Protein AF-A0A8X7SGU2-F1 (afdb_monomer)

Foldseek 3Di:
DDKDKDWPPALVCCVVVCVLLVVPPDDPPPPPQDQDPVRDTPVNVVSVVLRQDFFFDDFGLDDPDDFPPRDDCVLVVNPPDDTDGDPSLLVVLVSCCSRFVWAADPDFDFDDDVWTKGDPGARTAKGWHWDWDDVVRVTDIDIWIWGGKMKIWDAWDKDWDPDDPDPDDDDDTDIDTGRSRRRRIIIMIIIDPPDDDPSVVPD

Solvent-accessible surface area (backbone atoms only — not comparable to full-atom values): 12009 Å² total; per-residue (Å²): 134,65,66,50,78,47,68,53,71,50,60,82,52,44,68,61,51,47,51,58,58,62,69,63,79,80,72,91,67,87,69,70,93,50,66,44,103,81,74,49,45,58,64,62,53,54,51,52,66,58,51,40,47,25,34,37,49,88,42,52,46,61,90,86,65,68,80,60,72,43,65,49,57,55,58,71,65,43,91,91,60,77,73,47,76,37,70,71,60,56,53,51,47,56,53,44,26,73,63,25,63,24,47,66,46,95,61,64,44,78,42,82,68,100,51,52,26,27,75,90,33,32,42,26,36,43,34,40,43,80,44,77,46,54,67,96,75,74,41,56,79,47,74,39,44,28,54,35,32,26,47,33,44,37,67,50,49,79,43,81,47,97,75,73,97,64,86,81,92,72,92,71,78,53,72,47,79,28,45,33,46,23,30,28,61,28,47,37,36,35,33,41,60,65,70,85,50,80,71,68,71,78,114

pLDDT: mean 71.16, std 18.31, range [27.81, 91.81]

Secondary structure (DSSP, 8-state):
----EEEE--GGGHHHHHHHHHHT----------B-TTS-BHHHHHHHHHHT--SSS-----SSSSTTSS--TTTTT-TT------HHHHHHHHHHHHHH-PEEPSS---EESSSEE-SSS-SEE--EEEEEEPGGGT-EEEEEEEEEEEEEEPPPEEEEE-----SSS---PEEEEE-TTTT-EEEEEEE-S---SGGGG--

Radius of gyration: 20.47 Å; Cα contacts (8 Å, |Δi|>4): 341; chains: 1; bounding box: 51×44×65 Å

Sequence (203 aa):
MSTTLFKILQTNQFSHFRATLLRRRRLNFSLKNRTNKNGSNKIDEILRDYEAVIAFCNCPNSYELHPNTSICPVCMGLPGDFPVLNSKVFDFGVILRLAFNCDLSLKSKFDRGYQISQFDVPIASGGYADVDIPLVFGGGHRRFGITRAHMEEDVGKLLHSETLKITHRHMSLLKQVDLDRAGVPLLEIVSEPDLRSGMDRSS

Nearest PDB structures (foldseek):
  3h0m-assembly6_Q  TM=8.588E-01  e=2.134E-12  Aquifex aeolicus
  3ip4-assembly1_B  TM=8.491E-01  e=2.676E-12  Staphylococcus aureus subsp. aureus Mu50
  2df4-assembly1_B  TM=8.250E-01  e=1.939E-11  Staphylococcus aureus
  4wj3-assembly2_H  TM=8.671E-01  e=1.000E-10  Pseudomonas aeruginosa PAO1

Structure (mmCIF, N/CA/C/O backbone):
data_AF-A0A8X7SGU2-F1
#
_entry.id   AF-A0A8X7SGU2-F1
#
loop_
_atom_site.group_PDB
_atom_site.id
_atom_site.type_symbol
_atom_site.label_atom_id
_atom_site.label_alt_id
_atom_site.label_comp_id
_atom_site.label_asym_id
_atom_site.label_entity_id
_atom_site.label_seq_id
_atom_site.pdbx_PDB_ins_code
_atom_site.Cartn_x
_atom_site.Cartn_y
_atom_site.Cartn_z
_atom_site.occupancy
_atom_site.B_iso_or_equiv
_atom_site.auth_seq_id
_atom_site.auth_comp_id
_atom_site.auth_asym_id
_atom_site.auth_atom_id
_atom_site.pdbx_PDB_model_num
ATOM 1 N N . MET A 1 1 ? -24.600 5.010 2.349 1.00 34.03 1 MET A N 1
ATOM 2 C CA . MET A 1 1 ? -23.496 4.309 3.035 1.00 34.03 1 MET A CA 1
ATOM 3 C C . MET A 1 1 ? -22.206 4.764 2.374 1.00 34.03 1 MET A C 1
ATOM 5 O O . MET A 1 1 ? -21.929 4.321 1.273 1.00 34.03 1 MET A O 1
ATOM 9 N N . SER A 1 2 ? -21.517 5.759 2.938 1.00 38.88 2 SER A N 1
ATOM 10 C CA . SER A 1 2 ? -20.306 6.324 2.325 1.00 38.88 2 SER A CA 1
ATOM 11 C C . SER A 1 2 ? -19.092 5.777 3.065 1.00 38.88 2 SER A C 1
ATOM 13 O O . SER A 1 2 ? -18.743 6.287 4.122 1.00 38.88 2 SER A O 1
ATOM 15 N N . THR A 1 3 ? -18.470 4.741 2.517 1.00 44.28 3 THR A N 1
ATOM 16 C CA . THR A 1 3 ? -17.113 4.319 2.880 1.00 44.28 3 THR A CA 1
ATOM 17 C C . THR A 1 3 ? -16.155 5.466 2.540 1.00 44.28 3 THR A C 1
ATOM 19 O O . THR A 1 3 ? -16.286 6.069 1.471 1.00 44.28 3 THR A O 1
ATOM 22 N N . THR A 1 4 ? -15.234 5.833 3.432 1.00 50.19 4 THR A N 1
ATOM 23 C CA . THR A 1 4 ? -14.194 6.828 3.125 1.00 50.19 4 THR A CA 1
AT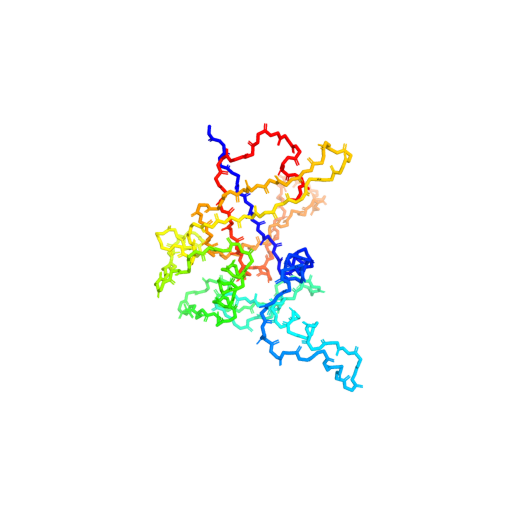OM 24 C C . THR A 1 4 ? -12.863 6.112 2.950 1.00 50.19 4 THR A C 1
ATOM 26 O O . THR A 1 4 ? -12.431 5.346 3.808 1.00 50.19 4 THR A O 1
ATOM 29 N N . LEU A 1 5 ? -12.255 6.333 1.784 1.00 43.03 5 LEU A N 1
ATOM 30 C CA . LEU A 1 5 ? -10.931 5.837 1.436 1.00 43.03 5 LEU A CA 1
ATOM 31 C C . LEU A 1 5 ? -9.918 6.877 1.895 1.00 43.03 5 LEU A C 1
ATOM 33 O O . LEU A 1 5 ? -9.902 7.999 1.386 1.00 43.03 5 LEU A O 1
ATOM 37 N N . PHE A 1 6 ? -9.088 6.505 2.862 1.00 48.28 6 PHE A N 1
ATOM 38 C CA . PHE A 1 6 ? -7.911 7.278 3.222 1.00 48.28 6 PHE A CA 1
ATOM 39 C C . PHE A 1 6 ? -6.708 6.609 2.568 1.00 48.28 6 PHE A C 1
ATOM 41 O O . PHE A 1 6 ? -6.235 5.564 3.017 1.00 48.28 6 PHE A O 1
ATOM 48 N N . LYS A 1 7 ? -6.210 7.212 1.486 1.00 44.47 7 LYS A N 1
ATOM 49 C CA . LYS A 1 7 ? -4.889 6.873 0.957 1.00 44.47 7 LYS A CA 1
ATOM 50 C C . LYS A 1 7 ? -3.864 7.612 1.799 1.00 44.47 7 LYS A C 1
ATOM 52 O O . LYS A 1 7 ? -3.763 8.836 1.703 1.00 44.47 7 LYS A O 1
ATOM 57 N N . ILE A 1 8 ? -3.115 6.889 2.630 1.00 51.62 8 ILE A N 1
ATOM 58 C CA . ILE A 1 8 ? -1.940 7.468 3.280 1.00 51.62 8 ILE A CA 1
ATOM 59 C C . ILE A 1 8 ? -0.856 7.513 2.207 1.00 51.62 8 ILE A C 1
ATOM 61 O O . ILE A 1 8 ? -0.080 6.579 2.009 1.00 51.62 8 ILE A O 1
ATOM 65 N N . LEU A 1 9 ? -0.882 8.605 1.446 1.00 41.03 9 LEU A N 1
ATOM 66 C CA . LEU A 1 9 ? 0.181 8.968 0.534 1.00 41.03 9 LEU A CA 1
ATOM 67 C C . LEU A 1 9 ? 1.386 9.353 1.386 1.00 41.03 9 LEU A C 1
ATOM 69 O O . LEU A 1 9 ? 1.357 10.344 2.113 1.00 41.03 9 LEU A O 1
ATOM 73 N N . GLN A 1 10 ? 2.456 8.592 1.207 1.00 41.16 10 GLN A N 1
ATOM 74 C CA . GLN A 1 10 ? 3.799 8.904 1.667 1.00 41.16 10 GLN A CA 1
ATOM 75 C C . GLN A 1 10 ? 4.071 8.675 3.153 1.00 41.16 10 GLN A C 1
ATOM 77 O O . GLN A 1 10 ? 3.414 9.155 4.075 1.00 41.16 10 GLN A O 1
ATOM 82 N N . THR A 1 11 ? 5.199 8.018 3.353 1.00 39.56 11 THR A N 1
ATOM 83 C CA . THR A 1 11 ? 5.939 7.855 4.600 1.00 39.56 11 THR A CA 1
ATOM 84 C C . THR A 1 11 ? 6.185 9.171 5.351 1.00 39.56 11 THR A C 1
ATOM 86 O O . THR A 1 11 ? 6.274 9.157 6.572 1.00 39.56 11 THR A O 1
ATOM 89 N N . ASN A 1 12 ? 6.164 10.328 4.679 1.00 31.12 12 ASN A N 1
ATOM 90 C CA . ASN A 1 12 ? 6.250 11.647 5.325 1.00 31.12 12 ASN A CA 1
ATOM 91 C C . ASN A 1 12 ? 5.036 12.003 6.216 1.00 31.12 12 ASN A C 1
ATOM 93 O O . ASN A 1 12 ? 5.149 12.863 7.094 1.00 31.12 12 ASN A O 1
ATOM 97 N N . GLN A 1 13 ? 3.888 11.325 6.070 1.00 37.38 13 GLN A N 1
ATOM 98 C CA . GLN A 1 13 ? 2.762 11.453 7.010 1.00 37.38 13 GLN A CA 1
ATOM 99 C C . GLN A 1 13 ? 2.893 10.557 8.256 1.00 37.38 13 GLN A C 1
ATOM 101 O O . GLN A 1 13 ? 2.056 10.629 9.164 1.00 37.38 13 GLN A O 1
ATOM 106 N N . PHE A 1 14 ? 3.981 9.781 8.394 1.00 40.19 14 PHE A N 1
ATOM 107 C CA . PHE A 1 14 ? 4.264 9.057 9.639 1.00 40.19 14 PHE A CA 1
ATOM 108 C C . PHE A 1 14 ? 4.433 9.977 10.845 1.00 40.19 14 PHE A C 1
ATOM 110 O O . PHE A 1 14 ? 4.327 9.502 11.969 1.00 40.19 14 PHE A O 1
ATOM 117 N N . SER A 1 15 ? 4.646 11.281 10.667 1.00 35.56 15 SER A N 1
ATOM 118 C CA . SER A 1 15 ? 4.647 12.246 11.772 1.00 35.56 15 SER A CA 1
ATOM 119 C C . SER A 1 15 ? 3.312 12.272 12.542 1.00 35.56 15 SER A C 1
ATOM 121 O O . SER A 1 15 ? 3.324 12.345 13.774 1.00 35.56 15 SER A O 1
ATOM 123 N N . HIS A 1 16 ? 2.168 12.105 11.865 1.00 36.66 16 HIS A N 1
ATOM 124 C CA . HIS A 1 16 ? 0.861 11.947 12.518 1.00 36.66 16 HIS A CA 1
ATOM 125 C C . HIS A 1 16 ? 0.661 10.541 13.095 1.00 36.66 16 HIS A C 1
ATOM 127 O O . HIS A 1 16 ? 0.194 10.399 14.225 1.00 36.66 16 HIS A O 1
ATOM 133 N N . PHE A 1 17 ? 1.136 9.503 12.405 1.00 42.19 17 PHE A N 1
ATOM 134 C CA . PHE A 1 17 ? 1.131 8.127 12.919 1.00 42.19 17 PHE A CA 1
ATOM 135 C C . PHE A 1 17 ? 1.979 7.967 14.192 1.00 42.19 17 PHE A C 1
ATOM 137 O O . PHE A 1 17 ? 1.616 7.249 15.124 1.00 42.19 17 PHE A O 1
ATOM 144 N N . ARG A 1 18 ? 3.091 8.706 14.269 1.00 38.56 18 ARG A N 1
ATOM 145 C CA . ARG A 1 18 ? 4.006 8.801 15.410 1.00 38.56 18 ARG A CA 1
ATOM 146 C C . ARG A 1 18 ? 3.280 9.339 16.639 1.00 38.56 18 ARG A C 1
ATOM 148 O O . ARG A 1 18 ? 3.526 8.835 17.728 1.00 38.56 18 ARG A O 1
ATOM 155 N N . ALA A 1 19 ? 2.340 10.276 16.494 1.00 39.34 19 ALA A N 1
ATOM 156 C CA . ALA A 1 19 ? 1.528 10.750 17.615 1.00 39.34 19 ALA A CA 1
ATOM 157 C C . ALA A 1 19 ? 0.611 9.644 18.169 1.00 39.34 19 ALA A C 1
ATOM 159 O O . ALA A 1 19 ? 0.545 9.466 19.385 1.00 39.34 19 ALA A O 1
ATOM 160 N N . THR A 1 20 ? -0.026 8.850 17.305 1.00 43.19 20 THR A N 1
ATOM 161 C CA . THR A 1 20 ? -0.896 7.729 17.707 1.00 43.19 20 THR A CA 1
ATOM 162 C C . THR A 1 20 ? -0.102 6.580 18.337 1.00 43.19 20 THR A C 1
ATOM 164 O O . THR A 1 20 ? -0.469 6.081 19.404 1.00 43.19 20 THR A O 1
ATOM 167 N N . LEU A 1 21 ? 1.041 6.215 17.744 1.00 40.53 21 LEU A N 1
ATOM 168 C CA . LEU A 1 21 ? 1.935 5.170 18.254 1.00 40.53 21 LEU A CA 1
ATOM 169 C C . LEU A 1 21 ? 2.580 5.569 19.598 1.00 40.53 21 LEU A C 1
ATOM 171 O O . LEU A 1 21 ? 2.711 4.741 20.497 1.00 40.53 21 LEU A O 1
ATOM 175 N N . LEU A 1 22 ? 2.952 6.848 19.764 1.00 40.72 22 LEU A N 1
ATOM 176 C CA . LEU A 1 22 ? 3.553 7.372 20.998 1.00 40.72 22 LEU A CA 1
ATOM 177 C C . LEU A 1 22 ? 2.528 7.622 22.115 1.00 40.72 22 LEU A C 1
ATOM 179 O O . LEU A 1 22 ? 2.900 7.542 23.288 1.00 40.72 22 LEU A O 1
ATOM 183 N N . ARG A 1 23 ? 1.255 7.905 21.795 1.00 45.84 23 ARG A N 1
ATOM 184 C CA . ARG A 1 23 ? 0.187 8.091 22.798 1.00 45.84 23 ARG A CA 1
ATOM 185 C C . ARG A 1 23 ? -0.198 6.782 23.498 1.00 45.84 23 ARG A C 1
ATOM 187 O O . ARG A 1 23 ? -0.507 6.809 24.686 1.00 45.84 23 ARG A O 1
ATOM 194 N N . ARG A 1 24 ? -0.099 5.624 22.835 1.00 52.97 24 ARG A N 1
ATOM 195 C CA . ARG A 1 24 ? -0.476 4.303 23.392 1.00 52.97 24 ARG A CA 1
ATOM 196 C C . ARG A 1 24 ? 0.641 3.602 24.196 1.00 52.97 24 ARG A C 1
ATOM 198 O O . ARG A 1 24 ? 0.813 2.388 24.113 1.00 52.97 24 ARG A O 1
ATOM 205 N N . ARG A 1 25 ? 1.413 4.346 25.004 1.00 41.62 25 ARG A N 1
ATOM 206 C CA . ARG A 1 25 ? 2.508 3.822 25.860 1.00 41.62 25 ARG A CA 1
ATOM 207 C C . ARG A 1 25 ? 2.096 2.589 26.688 1.00 41.62 25 ARG A C 1
ATOM 209 O O . ARG A 1 25 ? 1.517 2.748 27.757 1.00 41.62 25 ARG A O 1
ATOM 216 N N . ARG A 1 26 ? 2.497 1.389 26.241 1.00 35.62 26 ARG A N 1
ATOM 217 C CA . ARG A 1 26 ? 2.950 0.224 27.046 1.00 35.62 26 ARG A CA 1
ATOM 218 C C . ARG A 1 26 ? 3.291 -0.995 26.169 1.00 35.62 26 ARG A C 1
ATOM 220 O O . ARG A 1 26 ? 2.936 -2.122 26.486 1.00 35.62 26 ARG A O 1
ATOM 227 N N . LEU A 1 27 ? 4.027 -0.804 25.078 1.00 35.78 27 LEU A N 1
ATOM 228 C CA . LEU A 1 27 ? 4.757 -1.920 24.475 1.00 35.78 27 LEU A CA 1
ATOM 229 C C . LEU A 1 27 ? 6.217 -1.797 24.890 1.00 35.78 27 LEU A C 1
ATOM 231 O O . LEU A 1 27 ? 6.887 -0.821 24.559 1.00 35.78 27 LEU A O 1
ATOM 235 N N . ASN A 1 28 ? 6.683 -2.788 25.651 1.00 27.81 28 ASN A N 1
ATOM 236 C CA . ASN A 1 28 ? 8.085 -3.028 25.983 1.00 27.81 28 ASN A CA 1
ATOM 237 C C . ASN A 1 28 ? 8.869 -3.416 24.719 1.00 27.81 28 ASN A C 1
ATOM 239 O O . ASN A 1 28 ? 9.481 -4.477 24.653 1.00 27.81 28 ASN A O 1
ATOM 243 N N . PHE A 1 29 ? 8.871 -2.562 23.699 1.00 37.78 29 PHE A N 1
ATOM 244 C CA . PHE A 1 29 ? 9.944 -2.586 22.728 1.00 37.78 29 PHE A CA 1
ATOM 245 C C . PHE A 1 29 ? 11.084 -1.810 23.382 1.00 37.78 29 PHE A C 1
ATOM 247 O O . PHE A 1 29 ? 11.029 -0.589 23.515 1.00 37.78 29 PHE A O 1
ATOM 254 N N . SER A 1 30 ? 12.079 -2.535 23.897 1.00 32.19 30 SER A N 1
ATOM 255 C CA . SER A 1 30 ? 13.286 -1.985 24.525 1.00 32.19 30 SER A CA 1
ATOM 256 C C . SER A 1 30 ? 14.172 -1.287 23.481 1.00 32.19 30 SER A C 1
ATOM 258 O O . SER A 1 30 ? 15.330 -1.629 23.268 1.00 32.19 30 SER A O 1
ATOM 260 N N . LEU A 1 31 ? 13.634 -0.285 22.794 1.00 40.84 31 LEU A N 1
ATOM 261 C CA . LEU A 1 31 ? 14.403 0.718 22.081 1.00 40.84 31 LEU A CA 1
ATOM 262 C C . LEU A 1 31 ? 14.538 1.889 23.043 1.00 40.84 31 LEU A C 1
ATOM 264 O O . LEU A 1 31 ? 13.816 2.879 22.968 1.00 40.84 31 LEU A O 1
ATOM 268 N N . LYS A 1 32 ? 15.458 1.746 24.006 1.00 37.84 32 LYS A N 1
ATOM 269 C CA . LYS A 1 32 ? 15.955 2.894 24.771 1.00 37.84 32 LYS A CA 1
ATOM 270 C C . LYS A 1 32 ? 16.247 4.017 23.771 1.00 37.84 32 LYS A C 1
ATOM 272 O O . LYS A 1 32 ? 16.957 3.766 22.796 1.00 37.84 32 LYS A O 1
ATOM 277 N N . ASN A 1 33 ? 15.737 5.221 24.044 1.00 41.22 33 ASN A N 1
ATOM 278 C CA . ASN A 1 33 ? 16.182 6.480 23.442 1.00 41.22 33 ASN A CA 1
ATOM 279 C C . ASN A 1 33 ? 17.689 6.632 23.702 1.00 41.22 33 ASN A C 1
ATOM 281 O O . ASN A 1 33 ? 18.114 7.291 24.645 1.00 41.22 33 ASN A O 1
ATOM 285 N N . ARG A 1 34 ? 18.508 5.924 22.929 1.00 40.97 34 ARG A N 1
ATOM 286 C CA . ARG A 1 34 ? 19.951 6.094 22.885 1.00 40.97 34 ARG A CA 1
ATOM 287 C C . ARG A 1 34 ? 20.203 7.018 21.713 1.00 40.97 34 ARG A C 1
ATOM 289 O O . ARG A 1 34 ? 19.999 6.634 20.563 1.00 40.97 34 ARG A O 1
ATOM 296 N N . THR A 1 35 ? 20.576 8.245 22.033 1.00 42.31 35 THR A N 1
ATOM 297 C CA . THR A 1 35 ? 21.184 9.164 21.083 1.00 42.31 35 THR A CA 1
ATOM 298 C C . THR A 1 35 ? 22.461 8.510 20.561 1.00 42.31 35 THR A C 1
ATOM 300 O O . THR A 1 35 ? 23.283 8.017 21.339 1.00 42.31 35 THR A O 1
ATOM 303 N N . ASN A 1 36 ? 22.601 8.425 19.239 1.00 49.41 36 ASN A N 1
ATOM 304 C CA . ASN A 1 36 ? 23.877 8.047 18.642 1.00 49.41 36 ASN A CA 1
ATOM 305 C C . ASN A 1 36 ? 24.834 9.249 18.729 1.00 49.41 36 ASN A C 1
ATOM 307 O O . ASN A 1 36 ? 24.392 10.389 18.893 1.00 49.41 36 ASN A O 1
ATOM 311 N N . LYS A 1 37 ? 26.147 9.011 18.600 1.00 50.59 37 LYS A N 1
ATOM 312 C CA . LYS A 1 37 ? 27.204 10.045 18.708 1.00 50.59 37 LYS A CA 1
ATOM 313 C C . LYS A 1 37 ? 27.022 11.254 17.762 1.00 50.59 37 LYS A C 1
ATOM 315 O O . LYS A 1 37 ? 27.667 12.271 17.974 1.00 50.59 37 LYS A O 1
ATOM 320 N N . ASN A 1 38 ? 26.113 11.159 16.787 1.00 49.03 38 ASN A N 1
ATOM 321 C CA . ASN A 1 38 ? 25.812 12.179 15.779 1.00 49.03 38 ASN A CA 1
ATOM 322 C C . ASN A 1 38 ? 24.537 13.002 16.070 1.00 49.03 38 ASN A C 1
ATOM 324 O O . ASN A 1 38 ? 24.058 13.712 15.192 1.00 49.03 38 ASN A O 1
ATOM 328 N N . GLY A 1 39 ? 23.943 12.899 17.265 1.00 50.62 39 GLY A N 1
ATOM 329 C CA . GLY A 1 39 ? 22.786 13.720 17.657 1.00 50.62 39 GLY A CA 1
ATOM 330 C C . GLY A 1 39 ? 21.447 13.333 17.013 1.00 50.62 39 GLY A C 1
ATOM 331 O O . GLY A 1 39 ? 20.421 13.901 17.375 1.00 50.62 39 GLY A O 1
ATOM 332 N N . SER A 1 40 ? 21.412 12.342 16.117 1.00 53.16 40 SER A N 1
ATOM 333 C CA . SER A 1 40 ? 20.167 11.752 15.620 1.00 53.16 40 SER A CA 1
ATOM 334 C C . SER A 1 40 ? 19.604 10.739 16.622 1.00 53.16 40 SER A C 1
ATOM 336 O O . SER A 1 40 ? 20.321 9.883 17.157 1.00 53.16 40 SER A O 1
ATOM 338 N N . ASN A 1 41 ? 18.297 10.817 16.889 1.00 66.75 41 ASN A N 1
ATOM 339 C CA . ASN A 1 41 ? 17.624 9.775 17.656 1.00 66.75 41 ASN A CA 1
ATOM 340 C C . ASN A 1 41 ? 17.494 8.528 16.781 1.00 66.75 41 ASN A C 1
ATOM 342 O O . ASN A 1 41 ? 17.111 8.622 15.617 1.00 66.75 41 ASN A O 1
ATOM 346 N N . LYS A 1 42 ? 17.721 7.346 17.362 1.00 62.84 42 LYS A N 1
ATOM 347 C CA . LYS A 1 42 ? 17.585 6.050 16.674 1.00 62.84 42 LYS A CA 1
ATOM 348 C C . LYS A 1 42 ? 16.222 5.855 15.984 1.00 62.84 42 LYS A C 1
ATOM 350 O O . LYS A 1 42 ? 16.128 5.154 14.988 1.00 62.84 42 LYS A O 1
ATOM 355 N N . ILE A 1 43 ? 15.169 6.498 16.493 1.00 61.66 43 ILE A N 1
ATOM 356 C CA . ILE A 1 43 ? 13.828 6.503 15.884 1.00 61.66 43 ILE A CA 1
ATOM 357 C C . ILE A 1 43 ? 13.813 7.287 14.566 1.00 61.66 43 ILE A C 1
ATOM 359 O O . ILE A 1 43 ? 13.197 6.840 13.609 1.00 61.66 43 ILE A O 1
ATOM 363 N N . ASP A 1 44 ? 14.495 8.431 14.501 1.00 60.94 44 ASP A N 1
ATOM 364 C CA . ASP A 1 44 ? 14.547 9.263 13.292 1.00 60.94 44 ASP A CA 1
ATOM 365 C C . ASP A 1 44 ? 15.433 8.623 12.209 1.00 60.94 44 ASP A C 1
ATOM 367 O O . ASP A 1 44 ? 15.289 8.913 11.028 1.00 60.94 44 ASP A O 1
ATOM 371 N N . GLU A 1 45 ? 16.374 7.765 12.602 1.00 62.56 45 GLU A N 1
ATOM 372 C CA . GLU A 1 45 ? 17.149 6.919 11.687 1.00 62.56 45 GLU A CA 1
ATOM 373 C C . GLU A 1 45 ? 16.269 5.801 11.105 1.00 62.56 45 GLU A C 1
ATOM 375 O O . GLU A 1 45 ? 16.166 5.679 9.890 1.00 62.56 45 GLU A O 1
ATOM 380 N N . ILE A 1 46 ? 15.517 5.090 11.957 1.00 62.97 46 ILE A N 1
ATOM 381 C CA . ILE A 1 46 ? 14.555 4.066 11.519 1.00 62.97 46 ILE A CA 1
ATOM 382 C C . ILE A 1 46 ? 13.483 4.668 10.600 1.00 62.97 46 ILE A C 1
ATOM 384 O O . ILE A 1 46 ? 13.188 4.095 9.564 1.00 62.97 46 ILE A O 1
ATOM 388 N N . LEU A 1 47 ? 12.894 5.817 10.945 1.00 63.25 47 LEU A N 1
ATOM 389 C CA . LEU A 1 47 ? 11.857 6.443 10.115 1.00 63.25 47 LEU A CA 1
ATOM 390 C C . LEU A 1 47 ? 12.391 6.858 8.737 1.00 63.25 47 LEU A C 1
ATOM 392 O O . LEU A 1 47 ? 11.717 6.617 7.738 1.00 63.25 47 LEU A O 1
ATOM 396 N N . ARG A 1 48 ? 13.626 7.372 8.666 1.00 64.62 48 ARG A N 1
ATOM 397 C CA . ARG A 1 48 ? 14.296 7.666 7.390 1.00 64.62 48 ARG A CA 1
ATOM 398 C C . ARG A 1 48 ? 14.516 6.418 6.541 1.00 64.62 48 ARG A C 1
ATOM 400 O O . ARG A 1 48 ? 14.343 6.472 5.326 1.00 64.62 48 ARG A O 1
ATOM 407 N N . ASP A 1 49 ? 14.809 5.279 7.165 1.00 64.25 49 ASP A N 1
ATOM 408 C CA . ASP A 1 49 ? 14.928 4.006 6.448 1.00 64.25 49 ASP A CA 1
ATOM 409 C C . ASP A 1 49 ? 13.608 3.558 5.801 1.00 64.25 49 ASP A C 1
ATOM 411 O O . ASP A 1 49 ? 13.648 2.813 4.817 1.00 64.25 49 ASP A O 1
ATOM 415 N N . TYR A 1 50 ? 12.458 3.987 6.332 1.00 64.88 50 TYR A N 1
ATOM 416 C CA . TYR A 1 50 ? 11.141 3.736 5.740 1.00 64.88 50 TYR A CA 1
ATOM 417 C C . TYR A 1 50 ? 10.733 4.796 4.716 1.00 64.88 50 TYR A C 1
ATOM 419 O O . TYR A 1 50 ? 9.923 4.492 3.849 1.00 64.88 50 TYR A O 1
ATOM 427 N N . GLU A 1 51 ? 11.301 6.004 4.760 1.00 62.38 51 GLU A N 1
ATOM 428 C CA . GLU A 1 51 ? 10.994 7.074 3.802 1.00 62.38 51 GLU A CA 1
ATOM 429 C C . GLU A 1 51 ? 11.530 6.812 2.386 1.00 62.38 51 GLU A C 1
ATOM 431 O O . GLU A 1 51 ? 10.951 7.284 1.408 1.00 62.38 51 GLU A O 1
ATOM 436 N N . ALA A 1 52 ? 12.581 6.002 2.262 1.00 64.81 52 ALA A N 1
ATOM 437 C CA . ALA A 1 52 ? 13.332 5.813 1.024 1.00 64.81 52 ALA A CA 1
ATOM 438 C C . ALA A 1 52 ? 13.048 4.476 0.295 1.00 64.81 52 ALA A C 1
ATOM 440 O O . ALA A 1 52 ? 13.974 3.880 -0.254 1.00 64.81 52 ALA A O 1
ATOM 441 N N . VAL A 1 53 ? 11.813 3.954 0.317 1.00 74.31 53 VAL A N 1
ATOM 442 C CA . VAL A 1 53 ? 11.511 2.595 -0.187 1.00 74.31 53 VAL A CA 1
ATOM 443 C C . VAL A 1 53 ? 10.641 2.605 -1.443 1.00 74.31 53 VAL A C 1
ATOM 445 O O . VAL A 1 53 ? 9.599 3.252 -1.475 1.00 74.31 53 VAL A O 1
ATOM 448 N N . ILE A 1 54 ? 11.035 1.806 -2.437 1.00 85.06 54 ILE A N 1
ATOM 449 C CA . ILE A 1 54 ? 10.205 1.377 -3.567 1.00 85.06 54 ILE A CA 1
ATOM 450 C C . ILE A 1 54 ? 9.775 -0.081 -3.338 1.00 85.06 54 ILE A C 1
ATOM 452 O O . ILE A 1 54 ? 10.547 -0.901 -2.839 1.00 85.06 54 ILE A O 1
ATOM 456 N N . ALA A 1 55 ? 8.520 -0.407 -3.647 1.00 86.56 55 ALA A N 1
ATOM 457 C CA . ALA A 1 55 ? 7.873 -1.639 -3.209 1.00 86.56 55 ALA A CA 1
ATOM 458 C C . ALA A 1 55 ? 8.452 -2.904 -3.850 1.00 86.56 55 ALA A C 1
ATOM 460 O O . ALA A 1 55 ? 8.500 -3.946 -3.198 1.00 86.56 55 ALA A O 1
ATOM 461 N N . PHE A 1 56 ? 8.889 -2.810 -5.108 1.00 89.12 56 PHE A N 1
ATOM 462 C CA . PHE A 1 56 ? 9.217 -3.973 -5.939 1.00 89.12 56 PHE A CA 1
ATOM 463 C C . PHE A 1 56 ? 10.635 -3.976 -6.522 1.00 89.12 56 PHE A C 1
ATOM 465 O O . PHE A 1 56 ? 11.003 -4.897 -7.255 1.00 89.12 56 PHE A O 1
ATOM 472 N N . CYS A 1 57 ? 11.431 -2.955 -6.212 1.00 86.94 57 CYS A N 1
ATOM 473 C CA . CYS A 1 57 ? 12.824 -2.846 -6.625 1.00 86.94 57 CYS A CA 1
ATOM 474 C C . CYS A 1 57 ? 13.644 -2.115 -5.553 1.00 86.94 57 CYS A C 1
ATOM 476 O O . CYS A 1 57 ? 13.118 -1.704 -4.521 1.00 86.94 57 CYS A O 1
ATOM 478 N N . ASN A 1 58 ? 14.948 -1.965 -5.789 1.00 86.94 58 ASN A N 1
ATOM 479 C CA . ASN A 1 58 ? 15.869 -1.337 -4.838 1.00 86.94 58 ASN A CA 1
ATOM 480 C C . ASN A 1 58 ? 16.220 0.116 -5.204 1.00 86.94 58 ASN A C 1
ATO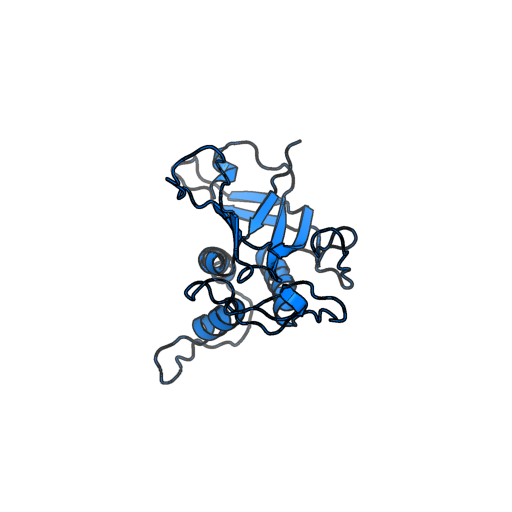M 482 O O . ASN A 1 58 ? 17.259 0.624 -4.782 1.00 86.94 58 ASN A O 1
ATOM 486 N N . CYS A 1 59 ? 15.399 0.767 -6.033 1.00 86.19 59 CYS A N 1
ATOM 487 C CA . CYS A 1 59 ? 15.575 2.180 -6.343 1.00 86.19 59 CYS A CA 1
ATOM 488 C C . CYS A 1 59 ? 15.379 3.039 -5.087 1.00 86.19 59 CYS A C 1
ATOM 490 O O . CYS A 1 59 ? 14.496 2.741 -4.276 1.00 86.19 59 CYS A O 1
ATOM 492 N N . PRO A 1 60 ? 16.166 4.113 -4.921 1.00 80.00 60 PRO A N 1
ATOM 493 C CA . PRO A 1 60 ? 15.913 5.077 -3.867 1.00 80.00 60 PRO A CA 1
ATOM 494 C C . PRO A 1 60 ? 14.639 5.863 -4.190 1.00 80.00 60 PRO A C 1
ATOM 496 O O . PRO A 1 60 ? 14.470 6.348 -5.305 1.00 80.00 60 PRO A O 1
ATOM 499 N N . ASN A 1 61 ? 13.765 6.046 -3.204 1.00 75.12 61 ASN A N 1
ATOM 500 C CA . ASN A 1 61 ? 12.687 7.028 -3.314 1.00 75.12 61 ASN A CA 1
ATOM 501 C C . ASN A 1 61 ? 13.283 8.423 -3.065 1.00 75.12 61 ASN A C 1
ATOM 503 O O . ASN A 1 61 ? 13.371 8.867 -1.919 1.00 75.12 61 ASN A O 1
ATOM 507 N N . SER A 1 62 ? 13.776 9.073 -4.122 1.00 68.38 62 SER A N 1
ATOM 508 C CA . SER A 1 62 ? 14.343 10.420 -4.043 1.00 68.38 62 SER A CA 1
ATOM 509 C C . SER A 1 62 ? 13.434 11.420 -4.755 1.00 68.38 62 SER A C 1
ATOM 511 O O . SER A 1 62 ? 13.078 11.265 -5.917 1.00 68.38 62 SER A O 1
ATOM 513 N N . TYR A 1 63 ? 13.009 12.435 -4.009 1.00 61.22 63 TYR A N 1
ATOM 514 C CA . TYR A 1 63 ? 11.997 13.396 -4.452 1.00 61.22 63 TYR A CA 1
ATOM 515 C C . TYR A 1 63 ? 12.599 14.699 -5.000 1.00 61.22 63 TYR A C 1
ATOM 517 O O . TYR A 1 63 ? 11.882 15.549 -5.524 1.00 61.22 63 TYR A O 1
ATOM 525 N N . GLU A 1 64 ? 13.909 14.876 -4.823 1.00 59.31 64 GLU A N 1
ATOM 526 C CA . GLU A 1 64 ? 14.615 16.153 -4.995 1.00 59.31 64 GLU A CA 1
ATOM 527 C C . GLU A 1 64 ? 15.610 16.147 -6.166 1.00 59.31 64 GLU A C 1
ATOM 529 O O . GLU A 1 64 ? 16.382 17.091 -6.331 1.00 59.31 64 GLU A O 1
ATOM 534 N N . LEU A 1 65 ? 15.618 15.091 -6.981 1.00 61.31 65 LEU A N 1
ATOM 535 C CA . LEU A 1 65 ? 16.508 14.988 -8.134 1.00 61.31 65 LEU A CA 1
ATOM 536 C C . LEU A 1 65 ? 15.826 15.436 -9.434 1.00 61.31 65 LEU A C 1
ATOM 538 O O . LEU A 1 65 ? 14.636 15.747 -9.483 1.00 61.31 65 LEU A O 1
ATOM 542 N N . HIS A 1 66 ? 16.617 15.498 -10.509 1.00 74.38 66 HIS A N 1
ATOM 543 C CA . HIS A 1 66 ? 16.077 15.659 -11.855 1.00 74.38 66 HIS A CA 1
ATOM 544 C C . HIS A 1 66 ? 15.122 14.498 -12.192 1.00 74.38 66 HIS A C 1
ATOM 546 O O . HIS A 1 66 ? 15.370 13.382 -11.733 1.00 74.38 66 HIS A O 1
ATOM 552 N N . PRO A 1 67 ? 14.081 14.732 -13.016 1.00 79.62 67 PRO A N 1
ATOM 553 C CA . PRO A 1 67 ? 13.114 13.694 -13.358 1.00 79.62 67 PRO A CA 1
ATOM 554 C C . PRO A 1 67 ? 13.790 12.456 -13.943 1.00 79.62 67 PRO A C 1
ATOM 556 O O . PRO A 1 67 ? 14.690 12.590 -14.779 1.00 79.62 67 PRO A O 1
ATOM 559 N N . ASN A 1 68 ? 13.284 11.277 -13.586 1.00 83.25 68 ASN A N 1
ATOM 560 C CA . ASN A 1 68 ? 13.730 9.981 -14.099 1.00 83.25 68 ASN A CA 1
ATOM 561 C C . ASN A 1 68 ? 15.202 9.658 -13.771 1.00 83.25 68 ASN A C 1
ATOM 563 O O . ASN A 1 68 ? 15.911 9.071 -14.592 1.00 83.25 68 ASN A O 1
ATOM 567 N N . THR A 1 69 ? 15.680 10.041 -12.585 1.00 83.56 69 THR A N 1
ATOM 568 C CA . THR A 1 69 ? 17.056 9.747 -12.131 1.00 83.56 69 THR A CA 1
ATOM 569 C C . THR A 1 69 ? 17.150 8.540 -11.207 1.00 83.56 69 THR A C 1
ATOM 571 O O . THR A 1 69 ? 18.211 7.922 -11.119 1.00 83.56 69 THR A O 1
ATOM 574 N N . SER A 1 70 ? 16.059 8.176 -10.536 1.00 83.69 70 SER A N 1
ATOM 575 C CA . SER A 1 70 ? 16.008 7.106 -9.535 1.00 83.69 70 SER A CA 1
ATOM 576 C C . SER A 1 70 ? 15.172 5.924 -10.011 1.00 83.69 70 SER A C 1
ATOM 578 O O . SER A 1 70 ? 14.363 5.366 -9.275 1.00 83.69 70 SER A O 1
ATOM 580 N N . ILE A 1 71 ? 15.386 5.510 -11.257 1.00 87.75 71 ILE A N 1
ATOM 581 C CA . ILE A 1 71 ? 14.568 4.501 -11.932 1.00 87.75 71 ILE A CA 1
ATOM 582 C C . ILE A 1 71 ? 15.391 3.298 -12.392 1.00 87.75 71 ILE A C 1
ATOM 584 O O . ILE A 1 71 ? 16.597 3.376 -12.612 1.00 87.75 71 ILE A O 1
ATOM 588 N N . CYS A 1 72 ? 14.722 2.158 -12.534 1.00 88.56 72 CYS A N 1
ATOM 589 C CA . CYS A 1 72 ? 15.295 0.907 -13.010 1.00 88.56 72 CYS A CA 1
ATOM 590 C C . CYS A 1 72 ? 14.295 0.180 -13.922 1.00 88.56 72 CYS A C 1
ATOM 592 O O . CYS A 1 72 ? 13.111 0.526 -13.931 1.00 88.56 72 CYS A O 1
ATOM 594 N N . PRO A 1 73 ? 14.735 -0.862 -14.644 1.00 89.81 73 PRO A N 1
ATOM 595 C CA . PRO A 1 73 ? 13.867 -1.621 -15.540 1.00 89.81 73 PRO A CA 1
ATOM 596 C C . PRO A 1 73 ? 12.574 -2.153 -14.893 1.00 89.81 73 PRO A C 1
ATOM 598 O O . PRO A 1 73 ? 11.524 -2.133 -15.529 1.00 89.81 73 PRO A O 1
ATOM 601 N N . VAL A 1 74 ? 12.606 -2.514 -13.602 1.00 88.12 74 VAL A N 1
ATOM 602 C CA . VAL A 1 74 ? 11.422 -2.984 -12.856 1.00 88.12 74 VAL A CA 1
ATOM 603 C C . VAL A 1 74 ? 10.373 -1.881 -12.681 1.00 88.12 74 VAL A C 1
ATOM 605 O O . VAL A 1 74 ? 9.228 -2.081 -13.073 1.00 88.12 74 VAL A O 1
ATOM 608 N N . CYS A 1 75 ? 10.732 -0.721 -12.113 1.00 86.25 75 CYS A N 1
ATOM 609 C CA . CYS A 1 75 ? 9.761 0.361 -11.871 1.00 86.25 75 CYS A CA 1
ATOM 610 C C . CYS A 1 75 ? 9.366 1.109 -13.154 1.00 86.25 75 CYS A C 1
ATOM 612 O O . CYS A 1 75 ? 8.315 1.740 -13.204 1.00 86.25 75 CYS A O 1
ATOM 614 N N . MET A 1 76 ? 10.166 0.991 -14.219 1.00 86.25 76 MET A N 1
ATOM 615 C CA . MET A 1 76 ? 9.766 1.406 -15.566 1.00 86.25 76 MET A CA 1
ATOM 616 C C . MET A 1 76 ? 8.801 0.418 -16.243 1.00 86.25 76 MET A C 1
ATOM 618 O O . MET A 1 76 ? 8.203 0.764 -17.260 1.00 86.25 76 MET A O 1
ATOM 622 N N . GLY A 1 77 ? 8.674 -0.810 -15.732 1.00 85.31 77 GLY A N 1
ATOM 623 C CA . GLY A 1 77 ? 7.873 -1.862 -16.356 1.00 85.31 77 GLY A CA 1
ATOM 624 C C . GLY A 1 77 ? 8.462 -2.389 -17.669 1.00 85.31 77 GLY A C 1
ATOM 625 O O . GLY A 1 77 ? 7.708 -2.724 -18.585 1.00 85.31 77 GLY A O 1
ATOM 626 N N . LEU A 1 78 ? 9.793 -2.443 -17.794 1.00 86.44 78 LEU A N 1
ATOM 627 C CA . LEU A 1 78 ? 10.450 -3.005 -18.974 1.00 86.44 78 LEU A CA 1
ATOM 628 C C . LEU A 1 78 ? 10.212 -4.526 -19.078 1.00 86.44 78 LEU A C 1
ATOM 630 O O . LEU A 1 78 ? 10.093 -5.225 -18.067 1.00 86.44 78 LEU A O 1
ATOM 634 N N . PRO A 1 79 ? 10.111 -5.067 -20.306 1.00 85.00 79 PRO A N 1
ATOM 635 C CA . PRO A 1 79 ? 9.859 -6.487 -20.507 1.00 85.00 79 PRO A CA 1
ATOM 636 C C . PRO A 1 79 ? 11.066 -7.333 -20.084 1.00 85.00 79 PRO A C 1
ATOM 638 O O . PRO A 1 79 ? 12.189 -7.078 -20.509 1.00 85.00 79 PRO A O 1
ATOM 641 N N . GLY A 1 80 ? 10.807 -8.401 -19.325 1.00 83.62 80 GLY A N 1
ATOM 642 C CA . GLY A 1 80 ? 11.822 -9.377 -18.907 1.00 83.62 80 GLY A CA 1
ATOM 643 C C . GLY A 1 80 ? 12.266 -9.258 -17.448 1.00 83.62 80 GLY A C 1
ATOM 644 O O . GLY A 1 80 ? 12.930 -10.169 -16.956 1.00 83.62 80 GLY A O 1
ATOM 645 N N . ASP A 1 81 ? 11.852 -8.206 -16.742 1.00 83.62 81 ASP A N 1
ATOM 646 C CA . ASP A 1 81 ? 12.177 -8.007 -15.331 1.00 83.62 81 ASP A CA 1
ATOM 647 C C . ASP A 1 81 ? 11.111 -8.566 -14.379 1.00 83.62 81 ASP A C 1
ATOM 649 O O . ASP A 1 81 ? 9.905 -8.551 -14.649 1.00 83.62 81 ASP A O 1
ATOM 653 N N . PHE A 1 82 ? 11.564 -9.049 -13.220 1.00 83.94 82 PHE A N 1
ATOM 654 C CA . PHE A 1 82 ? 10.706 -9.637 -12.193 1.00 83.94 82 PHE A CA 1
ATOM 655 C C . PHE A 1 82 ? 10.689 -8.755 -10.936 1.00 83.94 82 PHE A C 1
ATOM 657 O O . PHE A 1 82 ? 11.745 -8.529 -10.345 1.00 83.94 82 PHE A O 1
ATOM 664 N N . PRO A 1 83 ? 9.514 -8.273 -10.488 1.00 85.44 83 PRO A N 1
ATOM 665 C CA . PRO A 1 83 ? 9.409 -7.490 -9.264 1.00 85.44 83 PRO A CA 1
ATOM 666 C C . PRO A 1 83 ? 9.651 -8.368 -8.036 1.00 85.44 83 PRO A C 1
ATOM 668 O O . PRO A 1 83 ? 9.109 -9.472 -7.929 1.00 85.44 83 PRO A O 1
ATOM 671 N N . VAL A 1 84 ? 10.422 -7.844 -7.086 1.00 87.75 84 VAL A N 1
ATOM 672 C CA . VAL A 1 84 ? 10.715 -8.499 -5.808 1.00 87.75 84 VAL A CA 1
ATOM 673 C C . VAL A 1 84 ? 10.225 -7.599 -4.689 1.00 87.75 84 VAL A C 1
ATOM 675 O O . VAL A 1 84 ? 10.686 -6.470 -4.555 1.00 87.75 84 VAL A O 1
ATOM 678 N N . LEU A 1 85 ? 9.285 -8.100 -3.886 1.00 87.62 85 LEU A N 1
ATOM 679 C CA . LEU A 1 85 ? 8.704 -7.331 -2.792 1.00 87.62 85 LEU A CA 1
ATOM 680 C C . LEU A 1 85 ? 9.776 -6.965 -1.757 1.00 87.62 85 LEU A C 1
ATOM 682 O O . LEU A 1 85 ? 10.468 -7.833 -1.223 1.00 87.62 85 LEU A O 1
ATOM 686 N N . ASN A 1 86 ? 9.869 -5.680 -1.440 1.00 87.00 86 ASN A N 1
ATOM 687 C CA . ASN A 1 86 ? 10.748 -5.174 -0.402 1.00 87.00 86 ASN A CA 1
ATOM 688 C C . ASN A 1 86 ? 10.222 -5.578 0.986 1.00 87.00 86 ASN A C 1
ATOM 690 O O . ASN A 1 86 ? 9.055 -5.353 1.309 1.00 87.00 86 ASN A O 1
ATOM 694 N N . SER A 1 87 ? 11.080 -6.141 1.840 1.00 83.88 87 SER A N 1
ATOM 695 C CA . SER A 1 87 ? 10.683 -6.605 3.176 1.00 83.88 87 SER A CA 1
ATOM 696 C C . SER A 1 87 ? 10.133 -5.486 4.061 1.00 83.88 87 SER A C 1
ATOM 698 O O . SER A 1 87 ? 9.221 -5.729 4.845 1.00 83.88 87 SER A O 1
ATOM 700 N N . LYS A 1 88 ? 10.618 -4.248 3.893 1.00 82.44 88 LYS A N 1
ATOM 701 C CA . LYS A 1 88 ? 10.136 -3.082 4.652 1.00 82.44 88 LYS A CA 1
ATOM 702 C C . LYS A 1 88 ? 8.666 -2.777 4.373 1.00 82.44 88 LYS A C 1
ATOM 704 O O . LYS A 1 88 ? 7.976 -2.235 5.230 1.00 82.44 88 LYS A O 1
ATOM 709 N N . VAL A 1 89 ? 8.164 -3.149 3.193 1.00 82.56 89 VAL A N 1
ATOM 710 C CA . VAL A 1 89 ? 6.742 -2.998 2.872 1.00 82.56 89 VAL A CA 1
ATOM 711 C C . VAL A 1 89 ? 5.904 -3.853 3.818 1.00 82.56 89 VAL A C 1
ATOM 713 O O . VAL A 1 89 ? 4.901 -3.377 4.332 1.00 82.56 89 VAL A O 1
ATOM 716 N N . PHE A 1 90 ? 6.342 -5.073 4.136 1.00 82.62 90 PHE A N 1
ATOM 717 C CA . PHE A 1 90 ? 5.637 -5.949 5.072 1.00 82.62 90 PHE A CA 1
ATOM 718 C C . PHE A 1 90 ? 5.572 -5.374 6.495 1.00 82.62 90 PHE A C 1
ATOM 720 O O . PHE A 1 90 ? 4.534 -5.475 7.155 1.00 82.62 90 PHE A O 1
ATOM 727 N N . ASP A 1 91 ? 6.640 -4.717 6.949 1.00 83.31 91 ASP A N 1
ATOM 728 C CA . ASP A 1 91 ? 6.698 -4.109 8.282 1.00 83.31 91 ASP A CA 1
ATOM 729 C C . ASP A 1 91 ? 5.604 -3.043 8.485 1.00 83.31 91 ASP A C 1
ATOM 731 O O . ASP A 1 91 ? 5.086 -2.889 9.597 1.00 83.31 91 ASP A O 1
ATOM 735 N N . PHE A 1 92 ? 5.148 -2.375 7.415 1.00 78.69 92 PHE A N 1
ATOM 736 C CA . PHE A 1 92 ? 3.997 -1.468 7.489 1.00 78.69 92 PHE A CA 1
ATOM 737 C C . PHE A 1 92 ? 2.704 -2.168 7.915 1.00 78.69 92 PHE A C 1
ATOM 739 O O . PHE A 1 92 ? 1.906 -1.571 8.635 1.00 78.69 92 PHE A O 1
ATOM 746 N N . GLY A 1 93 ? 2.507 -3.439 7.553 1.00 83.06 93 GLY A N 1
ATOM 747 C CA . GLY A 1 93 ? 1.367 -4.225 8.030 1.00 83.06 93 GLY A CA 1
ATOM 748 C C . GLY A 1 93 ? 1.398 -4.427 9.544 1.00 83.06 93 GLY A C 1
ATOM 749 O O . GLY A 1 93 ? 0.381 -4.278 10.224 1.00 83.06 93 GLY A O 1
ATOM 750 N N . VAL A 1 94 ? 2.583 -4.701 10.095 1.00 84.12 94 VAL A N 1
ATOM 751 C CA . VAL A 1 94 ? 2.776 -4.840 11.546 1.00 84.12 94 VAL A CA 1
ATOM 752 C C . VAL A 1 94 ? 2.502 -3.513 12.249 1.00 84.12 94 VAL A C 1
ATOM 754 O O . VAL A 1 94 ? 1.780 -3.480 13.247 1.00 84.12 94 VAL A O 1
ATOM 757 N N . ILE A 1 95 ? 3.023 -2.410 11.706 1.00 83.44 95 ILE A N 1
ATOM 758 C CA . ILE A 1 95 ? 2.779 -1.066 12.239 1.00 83.44 95 ILE A CA 1
ATOM 759 C C . ILE A 1 95 ? 1.281 -0.730 12.209 1.00 83.44 95 ILE A C 1
ATOM 761 O O . ILE A 1 95 ? 0.749 -0.221 13.198 1.00 83.44 95 ILE A O 1
ATOM 765 N N . LEU A 1 96 ? 0.584 -1.074 11.124 1.00 83.75 96 LEU A N 1
ATOM 766 C CA . LEU A 1 96 ? -0.856 -0.877 10.995 1.00 83.75 96 LEU A CA 1
ATOM 767 C C . LEU A 1 96 ? -1.631 -1.662 12.063 1.00 83.75 96 LEU A C 1
ATOM 769 O O . LEU A 1 96 ? -2.473 -1.080 12.747 1.00 83.75 96 LEU A O 1
ATOM 773 N N . ARG A 1 97 ? -1.313 -2.945 12.285 1.00 85.06 97 ARG A N 1
ATOM 774 C CA . ARG A 1 97 ? -1.939 -3.735 13.361 1.00 85.06 97 ARG A CA 1
ATOM 775 C C . ARG A 1 97 ? -1.740 -3.092 14.732 1.00 85.06 97 ARG A C 1
ATOM 777 O O . ARG A 1 97 ? -2.679 -3.042 15.524 1.00 85.06 97 ARG A O 1
ATOM 784 N N . LEU A 1 98 ? -0.540 -2.592 15.020 1.00 85.00 98 LEU A N 1
ATOM 785 C CA . LEU A 1 98 ? -0.245 -1.942 16.299 1.00 85.00 98 LEU A CA 1
ATOM 786 C C . LEU A 1 98 ? -1.006 -0.622 16.479 1.00 85.00 98 LEU A C 1
ATOM 788 O O . LEU A 1 98 ? -1.463 -0.322 17.583 1.00 85.00 98 LEU A O 1
ATOM 792 N N . ALA A 1 99 ? -1.152 0.161 15.412 1.00 84.19 99 ALA A N 1
ATOM 793 C CA . ALA A 1 99 ? -1.825 1.452 15.473 1.00 84.19 99 ALA A CA 1
ATOM 794 C C . ALA A 1 99 ? -3.353 1.332 15.512 1.00 84.19 99 ALA A C 1
ATOM 796 O O . ALA A 1 99 ? -3.993 2.023 16.302 1.00 84.19 99 ALA A O 1
ATOM 797 N N . PHE A 1 100 ? -3.919 0.436 14.706 1.00 87.62 100 PHE A N 1
ATOM 798 C CA . PHE A 1 100 ? -5.355 0.370 14.431 1.00 87.62 100 PHE A CA 1
ATOM 799 C C . PHE A 1 100 ? -6.037 -0.909 14.921 1.00 87.62 100 PHE A C 1
ATOM 801 O O . PHE A 1 100 ? -7.197 -1.157 14.603 1.00 87.62 100 PHE A O 1
ATOM 808 N N . ASN A 1 101 ? -5.330 -1.750 15.680 1.00 88.56 101 ASN A N 1
ATOM 809 C CA . ASN A 1 101 ? -5.863 -3.020 16.181 1.00 88.56 101 ASN A CA 1
ATOM 810 C C . ASN A 1 101 ? -6.406 -3.939 15.069 1.00 88.56 101 ASN A C 1
ATOM 812 O O . ASN A 1 101 ? -7.275 -4.765 15.333 1.00 88.56 101 ASN A O 1
ATOM 816 N N . CYS A 1 102 ? -5.905 -3.802 13.839 1.00 89.50 102 CYS A N 1
ATOM 817 C CA . CYS A 1 102 ? -6.355 -4.608 12.710 1.00 89.50 102 CYS A CA 1
ATOM 818 C C . CYS A 1 102 ? -5.847 -6.040 12.791 1.00 89.50 102 CYS A C 1
ATOM 820 O O . CYS A 1 102 ? -4.718 -6.266 13.236 1.00 89.50 102 CYS A O 1
ATOM 822 N N . ASP A 1 103 ? -6.612 -7.003 12.286 1.00 90.31 103 ASP A N 1
ATOM 823 C CA . ASP A 1 103 ? -6.146 -8.377 12.134 1.00 90.31 103 ASP A CA 1
ATOM 824 C C . ASP A 1 103 ? -5.268 -8.508 10.895 1.00 90.31 103 ASP A C 1
ATOM 826 O O . ASP A 1 103 ? -5.692 -8.249 9.771 1.00 90.31 103 ASP A O 1
ATOM 830 N N . LEU A 1 104 ? -4.001 -8.863 11.128 1.00 91.25 104 LEU A N 1
ATOM 831 C CA . LEU A 1 104 ? -3.017 -9.053 10.071 1.00 91.25 104 LEU A CA 1
ATOM 832 C C . LEU A 1 104 ? -3.285 -10.388 9.381 1.00 91.25 104 LEU A C 1
ATOM 834 O O . LEU A 1 104 ? -3.385 -11.426 10.040 1.00 91.25 104 LEU A O 1
ATOM 838 N N . SER A 1 105 ? -3.349 -10.373 8.057 1.00 88.62 105 SER A N 1
ATOM 839 C CA . SER A 1 105 ? -3.518 -11.595 7.291 1.00 88.62 105 SER A CA 1
ATOM 840 C C . SER A 1 105 ? -2.210 -12.389 7.241 1.00 88.62 105 SER A C 1
ATOM 842 O O . SER A 1 105 ? -1.153 -11.858 6.904 1.00 88.62 105 SER A O 1
ATOM 844 N N . LEU A 1 106 ? -2.275 -13.692 7.534 1.00 86.50 106 LEU A N 1
ATOM 845 C CA . LEU A 1 106 ? -1.121 -14.603 7.426 1.00 86.50 106 LEU A CA 1
ATOM 846 C C . LEU A 1 106 ? -0.706 -14.867 5.974 1.00 86.50 106 LEU A C 1
ATOM 848 O O . LEU A 1 106 ? 0.402 -15.326 5.708 1.00 86.50 106 LEU A O 1
ATOM 852 N N . LYS A 1 107 ? -1.616 -14.614 5.034 1.00 86.94 107 LYS A N 1
ATOM 853 C CA . LYS A 1 107 ? -1.373 -14.683 3.596 1.00 86.94 107 LYS A CA 1
ATOM 854 C C . LYS A 1 107 ? -1.869 -13.387 2.986 1.00 86.94 107 LYS A C 1
ATOM 856 O O . LYS A 1 107 ? -2.987 -12.981 3.265 1.00 86.94 107 LYS A O 1
ATOM 861 N N . SER A 1 108 ? -1.077 -12.765 2.131 1.00 85.94 108 SER A N 1
ATOM 862 C CA . SER A 1 108 ? -1.531 -11.647 1.312 1.00 85.94 108 SER A CA 1
ATOM 863 C C . SER A 1 108 ? -1.137 -11.907 -0.134 1.00 85.94 108 SER A C 1
ATOM 865 O O . SER A 1 108 ? -0.148 -12.595 -0.401 1.00 85.94 108 SER A O 1
ATOM 867 N N . LYS A 1 109 ? -1.956 -11.417 -1.060 1.00 87.75 109 LYS A N 1
ATOM 868 C CA . LYS A 1 109 ? -1.804 -11.634 -2.495 1.00 87.75 109 LYS A CA 1
ATOM 869 C C . LYS A 1 109 ? -1.764 -10.276 -3.173 1.00 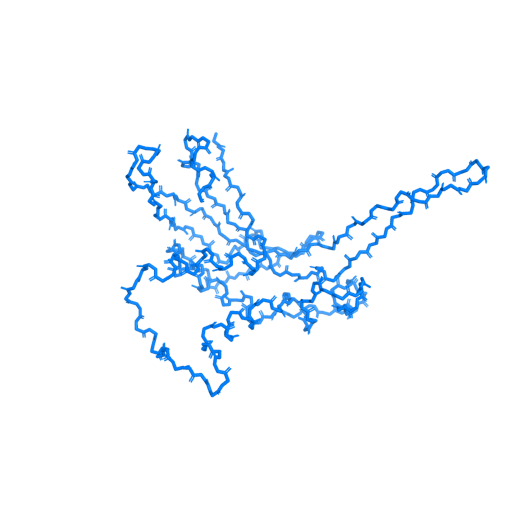87.75 109 LYS A C 1
ATOM 871 O O . LYS A 1 109 ? -2.673 -9.474 -2.986 1.00 87.75 109 LYS A O 1
ATOM 876 N N . PHE A 1 110 ? -0.713 -10.048 -3.951 1.00 86.62 110 PHE A N 1
ATOM 877 C CA . PHE A 1 110 ? -0.646 -8.925 -4.873 1.00 86.62 110 PHE A CA 1
ATOM 878 C C . PHE A 1 110 ? -1.177 -9.366 -6.235 1.00 86.62 110 PHE A C 1
ATOM 880 O O . PHE A 1 110 ? -0.686 -10.330 -6.826 1.00 86.62 110 PHE A O 1
ATOM 887 N N . ASP A 1 111 ? -2.174 -8.643 -6.714 1.00 85.75 111 ASP A N 1
ATOM 888 C CA . ASP A 1 111 ? -2.795 -8.799 -8.014 1.00 85.75 111 ASP A CA 1
ATOM 889 C C . ASP A 1 111 ? -2.183 -7.803 -9.000 1.00 85.75 111 ASP A C 1
ATOM 891 O O . ASP A 1 111 ? -1.892 -6.651 -8.665 1.00 85.75 111 ASP A O 1
ATOM 895 N N . ARG A 1 112 ? -1.969 -8.261 -10.235 1.00 76.88 112 ARG A N 1
ATOM 896 C CA . ARG A 1 112 ? -1.446 -7.428 -11.319 1.00 76.88 112 ARG A CA 1
ATOM 897 C C . ARG A 1 112 ? -2.593 -6.985 -12.213 1.00 76.88 112 ARG A C 1
ATOM 899 O O . ARG A 1 112 ? -3.083 -7.769 -13.022 1.00 76.88 112 ARG A O 1
ATOM 906 N N . GLY A 1 113 ? -3.008 -5.736 -12.046 1.00 71.31 113 GLY A N 1
ATOM 907 C CA . GLY A 1 113 ? -3.822 -5.016 -13.022 1.00 71.31 113 GLY A CA 1
ATOM 908 C C . GLY A 1 113 ? -2.961 -4.024 -13.802 1.00 71.31 113 GLY A C 1
ATOM 909 O O . GLY A 1 113 ? -1.815 -4.312 -14.136 1.00 71.31 113 GLY A O 1
ATOM 910 N N . TYR A 1 114 ? -3.496 -2.822 -14.027 1.00 72.38 114 TYR A N 1
ATOM 911 C CA . TYR A 1 114 ? -2.706 -1.671 -14.492 1.00 72.38 114 TYR A CA 1
ATOM 912 C C . TYR A 1 114 ? -1.706 -1.174 -13.422 1.00 72.38 114 TYR A C 1
ATOM 914 O O . TYR A 1 114 ? -0.730 -0.507 -13.739 1.00 72.38 114 TYR A O 1
ATOM 922 N N . GLN A 1 115 ? -1.955 -1.524 -12.158 1.00 80.62 115 GLN A N 1
ATOM 923 C CA . GLN A 1 115 ? -1.172 -1.198 -10.966 1.00 80.62 115 GLN A CA 1
ATOM 924 C C . GLN A 1 115 ? -1.107 -2.460 -10.093 1.00 80.62 115 GLN A C 1
ATOM 926 O O . GLN A 1 115 ? -2.085 -3.219 -10.033 1.00 80.62 115 GLN A O 1
ATOM 931 N N . ILE A 1 116 ? 0.024 -2.705 -9.429 1.00 82.94 116 ILE A N 1
ATOM 932 C CA . ILE A 1 116 ? 0.145 -3.818 -8.484 1.00 82.94 116 ILE A CA 1
ATOM 933 C C . ILE A 1 116 ? -0.540 -3.418 -7.170 1.00 82.94 116 ILE A C 1
ATOM 935 O O . ILE A 1 116 ? -0.189 -2.412 -6.556 1.00 82.94 116 ILE A O 1
ATOM 939 N N . SER A 1 117 ? -1.537 -4.192 -6.738 1.00 87.19 117 SER A N 1
ATOM 940 C CA . SER A 1 117 ? -2.324 -3.908 -5.526 1.00 87.19 117 SER A CA 1
ATOM 941 C C . SER A 1 117 ? -2.848 -5.190 -4.877 1.00 87.19 117 SER A C 1
ATOM 943 O O . SER A 1 117 ? -2.823 -6.250 -5.493 1.00 87.19 117 SER A O 1
ATOM 945 N N . GLN A 1 118 ? -3.307 -5.129 -3.626 1.00 86.88 118 GLN A N 1
ATOM 946 C CA . GLN A 1 118 ? -3.914 -6.280 -2.940 1.00 86.88 118 GLN A CA 1
ATOM 947 C C . GLN A 1 118 ? -5.445 -6.178 -2.962 1.00 86.88 118 GLN A C 1
ATOM 949 O O . GLN A 1 118 ? -6.058 -5.630 -2.039 1.00 86.88 118 GLN A O 1
ATOM 954 N N . PHE A 1 119 ? -6.075 -6.715 -4.009 1.00 83.31 119 PHE A N 1
ATOM 955 C CA . PHE A 1 119 ? -7.531 -6.671 -4.143 1.00 83.31 119 PHE A CA 1
ATOM 956 C C . PHE A 1 119 ? -8.200 -7.826 -3.390 1.00 83.31 119 PHE A C 1
ATOM 958 O O . PHE A 1 119 ? -9.002 -7.587 -2.480 1.00 83.31 119 PHE A O 1
ATOM 965 N N . ASP A 1 120 ? -7.815 -9.066 -3.704 1.00 83.25 120 ASP A N 1
ATOM 966 C CA . ASP A 1 120 ? -8.459 -10.259 -3.143 1.00 83.25 120 ASP A CA 1
ATOM 967 C C . ASP A 1 120 ? -8.148 -10.433 -1.652 1.00 83.25 120 ASP A C 1
ATOM 969 O O . ASP A 1 120 ? -9.048 -10.628 -0.833 1.00 83.25 120 ASP A O 1
ATOM 973 N N . VAL A 1 121 ? -6.859 -10.372 -1.295 1.00 88.88 121 VAL A N 1
ATOM 974 C CA . VAL A 1 121 ? -6.375 -10.709 0.051 1.00 88.88 121 VAL A CA 1
ATOM 975 C C . VAL A 1 121 ? -5.560 -9.545 0.633 1.00 88.88 121 VAL A C 1
ATOM 977 O O . VAL A 1 121 ? -4.341 -9.487 0.413 1.00 88.88 121 VAL A O 1
ATOM 980 N N . PRO A 1 122 ? -6.210 -8.614 1.366 1.00 90.19 122 PRO A N 1
ATOM 981 C CA . PRO A 1 122 ? -5.545 -7.448 1.945 1.00 90.19 122 PRO A CA 1
ATOM 982 C C . PRO A 1 122 ? -4.512 -7.855 2.998 1.00 90.19 122 PRO A C 1
ATOM 984 O O . PRO A 1 122 ? -4.589 -8.941 3.578 1.00 90.19 122 PRO A O 1
ATOM 987 N N . ILE A 1 123 ? -3.559 -6.968 3.285 1.00 90.56 123 ILE A N 1
ATOM 988 C CA . ILE A 1 123 ? -2.592 -7.212 4.357 1.00 90.56 123 ILE A CA 1
ATOM 989 C C . ILE A 1 123 ? -3.245 -7.209 5.741 1.00 90.56 123 ILE A C 1
ATOM 991 O O . ILE A 1 123 ? -2.815 -7.961 6.615 1.00 90.56 123 ILE A O 1
ATOM 995 N N . ALA A 1 124 ? -4.292 -6.408 5.948 1.00 90.81 124 ALA A N 1
ATOM 996 C CA . ALA A 1 124 ? -5.020 -6.387 7.206 1.00 90.81 124 ALA A CA 1
ATOM 997 C C . ALA A 1 124 ? -6.517 -6.127 7.015 1.00 90.81 124 ALA A C 1
ATOM 999 O O . ALA A 1 124 ? -6.943 -5.448 6.078 1.00 90.81 124 ALA A O 1
ATOM 1000 N N . SER A 1 125 ? -7.318 -6.650 7.936 1.00 91.81 125 SER A N 1
ATOM 1001 C CA . SER A 1 125 ? -8.777 -6.528 7.934 1.00 91.81 125 SER A CA 1
ATOM 1002 C C . SER A 1 125 ? -9.322 -6.357 9.341 1.00 91.81 125 SER A C 1
ATOM 1004 O O . SER A 1 125 ? -8.733 -6.864 10.296 1.00 91.81 125 SER A O 1
ATOM 1006 N N . GLY A 1 126 ? -10.459 -5.674 9.461 1.00 90.50 126 GLY A N 1
ATOM 1007 C CA . GLY A 1 126 ? -11.019 -5.311 10.757 1.00 90.50 126 GLY A CA 1
ATOM 1008 C C . GLY A 1 126 ? -10.109 -4.347 11.519 1.00 90.50 126 GLY A C 1
ATOM 1009 O O . GLY A 1 126 ? -8.967 -4.110 11.136 1.00 90.50 126 GLY A O 1
ATOM 1010 N N . GLY A 1 127 ? -10.608 -3.776 12.608 1.00 91.12 127 GLY A N 1
ATOM 1011 C CA . GLY A 1 127 ? -9.856 -2.851 13.452 1.00 91.12 127 GLY A CA 1
ATOM 1012 C C . GLY A 1 127 ? -10.626 -1.570 13.717 1.00 91.12 127 GLY A C 1
ATOM 1013 O O . GLY A 1 127 ? -11.791 -1.426 13.342 1.00 91.12 127 GLY A O 1
ATOM 1014 N N . TYR A 1 128 ? -9.976 -0.645 14.409 1.00 89.31 128 TYR A N 1
ATOM 1015 C CA . TYR A 1 128 ? -10.560 0.638 14.751 1.00 89.31 128 TYR A CA 1
ATOM 1016 C C . TYR A 1 128 ? -9.500 1.679 15.119 1.00 89.31 128 TYR A C 1
ATOM 1018 O O . TYR A 1 128 ? -8.434 1.371 15.656 1.00 89.31 128 TYR A O 1
ATOM 1026 N N . ALA A 1 129 ? -9.843 2.942 14.896 1.00 86.38 129 ALA A N 1
ATOM 1027 C CA . ALA A 1 129 ? -9.122 4.095 15.407 1.00 86.38 129 ALA A CA 1
ATOM 1028 C C . ALA A 1 129 ? -9.969 4.785 16.483 1.00 86.38 129 ALA A C 1
ATOM 1030 O O . ALA A 1 129 ? -11.130 5.114 16.244 1.00 86.38 129 ALA A O 1
ATOM 1031 N N . ASP A 1 130 ? -9.392 5.009 17.664 1.00 85.19 130 ASP A N 1
ATOM 1032 C CA . ASP A 1 130 ? -9.988 5.893 18.667 1.00 85.19 130 ASP A CA 1
ATOM 1033 C C . ASP A 1 130 ? -9.439 7.308 18.440 1.00 85.19 130 ASP A C 1
ATOM 1035 O O . ASP A 1 130 ? -8.222 7.500 18.397 1.00 85.19 130 ASP A O 1
ATOM 1039 N N . VAL A 1 131 ? -10.329 8.286 18.283 1.00 82.88 131 VAL A N 1
ATOM 1040 C CA . VAL A 1 131 ? -9.998 9.684 17.993 1.00 82.88 131 VAL A CA 1
ATOM 1041 C C . VAL A 1 131 ? -10.619 10.584 19.054 1.00 82.88 131 VAL A C 1
ATOM 1043 O O . VAL A 1 131 ? -11.808 10.484 19.376 1.00 82.88 131 VAL A O 1
ATOM 1046 N N . ASP A 1 132 ? -9.796 11.489 19.574 1.00 81.94 132 ASP A N 1
ATOM 1047 C CA . ASP A 1 132 ? -10.218 12.530 20.504 1.00 81.94 132 ASP A CA 1
ATOM 1048 C C . ASP A 1 132 ? -10.737 13.726 19.708 1.00 81.94 132 ASP A C 1
ATOM 1050 O O . ASP A 1 132 ? -10.004 14.328 18.922 1.00 81.94 132 ASP A O 1
ATOM 1054 N N . ILE A 1 133 ? -11.996 14.091 19.924 1.00 80.56 133 ILE A N 1
ATOM 1055 C CA . ILE A 1 133 ? -12.602 15.264 19.302 1.00 80.56 133 ILE A CA 1
ATOM 1056 C C . ILE A 1 133 ? -12.185 16.497 20.108 1.00 80.56 133 ILE A C 1
ATOM 1058 O O . ILE A 1 133 ? -12.436 16.550 21.317 1.00 80.56 133 ILE A O 1
ATOM 1062 N N . PRO A 1 134 ? -11.571 17.512 19.474 1.00 77.44 134 PRO A N 1
ATOM 1063 C CA . PRO A 1 134 ? -11.231 18.758 20.147 1.00 77.44 134 PRO A CA 1
ATOM 1064 C C . PRO A 1 134 ? -12.450 19.426 20.799 1.00 77.44 13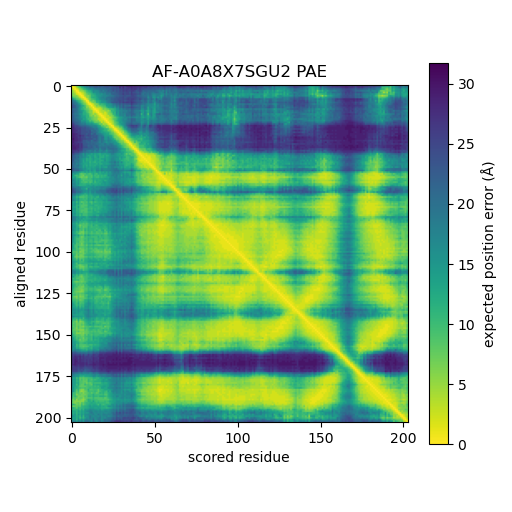4 PRO A C 1
ATOM 1066 O O . PRO A 1 134 ? -13.553 19.412 20.253 1.00 77.44 134 PRO A O 1
ATOM 1069 N N . LEU A 1 135 ? -12.250 20.085 21.947 1.00 78.56 135 LEU A N 1
ATOM 1070 C CA . LEU A 1 135 ? -13.326 20.782 22.676 1.00 78.56 135 LEU A CA 1
ATOM 1071 C C . LEU A 1 135 ? -14.039 21.847 21.831 1.00 78.56 135 LEU A C 1
ATOM 1073 O O . LEU A 1 135 ? -15.249 22.010 21.959 1.00 78.56 135 LEU A O 1
ATOM 1077 N N . VAL A 1 136 ? -13.316 2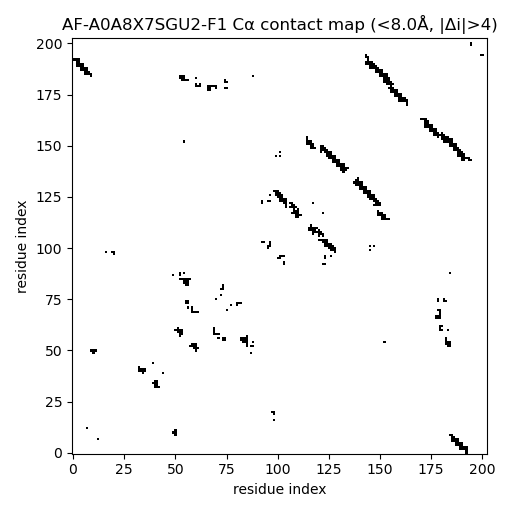2.514 20.923 1.00 77.94 136 VAL A N 1
ATOM 1078 C CA . VAL A 1 136 ? -13.882 23.481 19.958 1.00 77.94 136 VAL A CA 1
ATOM 1079 C C . VAL A 1 136 ? -14.970 22.875 19.062 1.00 77.94 136 VAL A C 1
ATOM 1081 O O . VAL A 1 136 ? -15.763 23.602 18.474 1.00 77.94 136 VAL A O 1
ATOM 1084 N N . PHE A 1 137 ? -15.034 21.546 18.994 1.00 68.88 137 PHE A N 1
ATOM 1085 C CA . PHE A 1 137 ? -15.960 20.768 18.181 1.00 68.88 137 PHE A CA 1
ATOM 1086 C C . PHE A 1 137 ? -16.927 19.919 19.020 1.00 68.88 137 PHE A C 1
ATOM 1088 O O . PHE A 1 137 ? -17.516 18.964 18.519 1.00 68.88 137 PHE A O 1
ATOM 1095 N N . GLY A 1 138 ? -17.108 20.272 20.296 1.00 70.56 138 GLY A N 1
ATOM 1096 C CA . GLY A 1 138 ? -18.029 19.600 21.217 1.00 70.56 138 GLY A CA 1
ATOM 1097 C C . GLY A 1 138 ? -17.371 18.561 22.124 1.00 70.56 138 GLY A C 1
ATOM 1098 O O . GLY A 1 138 ? -18.021 18.081 23.048 1.00 70.56 138 GLY A O 1
ATOM 1099 N N . GLY A 1 139 ? -16.081 18.269 21.920 1.00 75.31 139 GLY A N 1
ATOM 1100 C CA . GLY A 1 139 ? -15.326 17.351 22.768 1.00 75.31 139 GLY A CA 1
ATOM 1101 C C . GLY A 1 139 ? -15.772 15.888 22.672 1.00 75.31 139 GLY A C 1
ATOM 1102 O O . GLY A 1 139 ? -16.810 15.550 22.103 1.00 75.31 139 GLY A O 1
ATOM 1103 N N . GLY A 1 140 ? -14.976 15.002 23.267 1.00 81.88 140 GLY A N 1
ATOM 1104 C CA . GLY A 1 140 ? -15.328 13.596 23.468 1.00 81.88 140 GLY A CA 1
ATOM 1105 C C . GLY A 1 140 ? -14.422 12.616 22.733 1.00 81.88 140 GLY A C 1
ATOM 1106 O O . GLY A 1 140 ? -13.477 12.999 22.050 1.00 81.88 140 GLY A O 1
ATOM 1107 N N . HIS A 1 141 ? -14.726 11.332 22.895 1.00 83.69 141 HIS A N 1
ATOM 1108 C CA . HIS A 1 141 ? -13.994 10.235 22.273 1.00 83.69 141 HIS A CA 1
ATOM 1109 C C . HIS A 1 141 ? -14.907 9.527 21.282 1.00 83.69 141 HIS A C 1
ATOM 1111 O O . HIS A 1 141 ? -16.035 9.163 21.626 1.00 83.69 141 HIS A O 1
ATOM 1117 N N . ARG A 1 142 ? -14.426 9.320 20.057 1.00 82.81 142 ARG A N 1
ATOM 1118 C CA . ARG A 1 142 ? -15.124 8.511 19.057 1.00 82.81 142 ARG A CA 1
ATOM 1119 C C . ARG A 1 142 ? -14.239 7.394 18.556 1.00 82.81 142 ARG A C 1
ATOM 1121 O O . ARG A 1 142 ? -13.024 7.525 18.480 1.00 82.81 142 ARG A O 1
ATOM 1128 N N . ARG A 1 143 ? -14.893 6.295 18.204 1.00 86.81 143 ARG A N 1
ATOM 1129 C CA . ARG A 1 143 ? -14.273 5.154 17.554 1.00 86.81 143 ARG A CA 1
ATOM 1130 C C . ARG A 1 143 ? -14.741 5.098 16.109 1.00 86.81 143 ARG A C 1
ATOM 1132 O O . ARG A 1 143 ? -15.942 5.166 15.870 1.00 86.81 143 ARG A O 1
ATOM 1139 N N . PHE A 1 144 ? -13.794 4.937 15.196 1.00 86.44 144 PHE A N 1
ATOM 1140 C CA . PHE A 1 144 ? -14.036 4.721 13.775 1.00 86.44 144 PHE A CA 1
ATOM 1141 C C . PHE A 1 144 ? -13.553 3.326 13.397 1.00 86.44 144 PHE A C 1
ATOM 1143 O O . PHE A 1 144 ? -12.390 2.992 13.630 1.00 86.44 144 PHE A O 1
ATOM 1150 N N . GLY A 1 145 ? -14.444 2.501 12.856 1.00 88.50 145 GLY A N 1
ATOM 1151 C CA . GLY A 1 145 ? -14.111 1.169 12.376 1.00 88.50 145 GLY A CA 1
ATOM 1152 C C . GLY A 1 145 ? -13.238 1.212 11.124 1.00 88.50 145 GLY A C 1
ATOM 1153 O O . GLY A 1 145 ? -13.356 2.108 10.285 1.00 88.50 145 GLY A O 1
ATOM 1154 N N . ILE A 1 146 ? -12.364 0.218 10.991 1.00 90.75 146 ILE A N 1
ATOM 1155 C CA . ILE A 1 146 ? -11.582 -0.034 9.779 1.00 90.75 146 ILE A CA 1
ATOM 1156 C C . ILE A 1 146 ? -12.038 -1.367 9.205 1.00 90.75 146 ILE A C 1
ATOM 1158 O O . ILE A 1 146 ? -11.935 -2.402 9.861 1.00 90.75 146 ILE A O 1
ATOM 1162 N N . THR A 1 147 ? -12.516 -1.342 7.966 1.00 90.88 147 THR A N 1
ATOM 1163 C CA . THR A 1 147 ? -12.947 -2.540 7.247 1.00 90.88 147 THR A CA 1
ATOM 1164 C C . THR A 1 147 ? -11.732 -3.340 6.787 1.00 90.88 147 THR A C 1
ATOM 1166 O O . THR A 1 147 ? -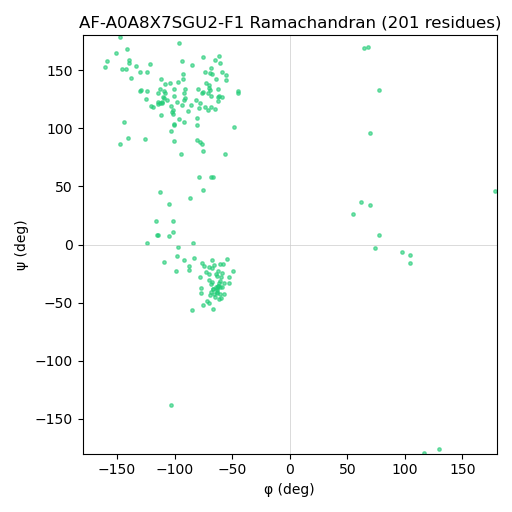11.622 -4.540 7.044 1.00 90.88 147 THR A O 1
ATOM 1169 N N . ARG A 1 148 ? -10.796 -2.675 6.099 1.00 90.62 148 ARG A N 1
ATOM 1170 C CA . ARG A 1 148 ? -9.578 -3.291 5.557 1.00 90.62 148 ARG A CA 1
ATOM 1171 C C . ARG A 1 148 ? -8.490 -2.263 5.294 1.00 90.62 148 ARG A C 1
ATOM 1173 O O . ARG A 1 148 ? -8.777 -1.088 5.093 1.00 90.62 148 ARG A O 1
ATOM 1180 N N . ALA A 1 149 ? -7.254 -2.737 5.246 1.00 89.56 149 ALA A N 1
ATOM 1181 C CA . ALA A 1 149 ? -6.117 -1.991 4.744 1.00 89.56 149 ALA A CA 1
ATOM 1182 C C . ALA A 1 149 ? -5.353 -2.853 3.740 1.00 89.56 149 ALA A C 1
ATOM 1184 O O . ALA A 1 149 ? -5.053 -4.020 4.010 1.00 89.56 149 ALA A O 1
ATOM 1185 N N . HIS A 1 150 ? -5.035 -2.283 2.586 1.00 90.19 150 HIS A N 1
ATOM 1186 C CA . HIS A 1 150 ? -4.312 -2.971 1.525 1.00 90.19 150 HIS A CA 1
ATOM 1187 C C . HIS A 1 150 ? -3.192 -2.107 0.968 1.00 90.19 150 HIS A C 1
ATOM 1189 O O . HIS A 1 150 ? -3.226 -0.881 1.041 1.00 90.19 150 HIS A O 1
ATOM 1195 N N . MET A 1 151 ? -2.175 -2.777 0.437 1.00 89.06 151 MET A N 1
ATOM 1196 C CA . MET A 1 151 ? -1.050 -2.116 -0.209 1.00 89.06 151 MET A CA 1
ATOM 1197 C C . MET A 1 151 ? -1.281 -1.991 -1.704 1.00 89.06 151 MET A C 1
ATOM 1199 O O . MET A 1 151 ? -1.791 -2.914 -2.347 1.00 89.06 151 MET A O 1
ATOM 1203 N N . GLU A 1 152 ? -0.849 -0.867 -2.248 1.00 87.88 152 GLU A N 1
ATOM 1204 C CA . GLU A 1 152 ? -0.845 -0.584 -3.673 1.00 87.88 152 GLU A CA 1
ATOM 1205 C C . GLU A 1 152 ? 0.449 0.152 -4.052 1.00 87.88 152 GLU A C 1
ATOM 1207 O O . GLU A 1 152 ? 1.134 0.715 -3.202 1.00 87.88 152 GLU A O 1
ATOM 1212 N N . GLU A 1 153 ? 0.816 0.113 -5.323 1.00 85.69 153 GLU A N 1
ATOM 1213 C CA . GLU A 1 153 ? 1.978 0.827 -5.853 1.00 85.69 153 GLU A CA 1
ATOM 1214 C C . GLU A 1 153 ? 1.591 2.224 -6.351 1.00 85.69 153 GLU A C 1
ATOM 1216 O O . GLU A 1 153 ? 0.618 2.349 -7.080 1.00 85.69 153 GLU A O 1
ATOM 1221 N N . ASP A 1 154 ? 2.330 3.279 -6.023 1.00 85.88 154 ASP A N 1
ATOM 1222 C CA . ASP A 1 154 ? 2.085 4.604 -6.600 1.00 85.88 154 ASP A CA 1
ATOM 1223 C C . ASP A 1 154 ? 2.429 4.643 -8.096 1.00 85.88 154 ASP A C 1
ATOM 1225 O O . ASP A 1 154 ? 3.314 3.935 -8.583 1.00 85.88 154 ASP A O 1
ATOM 1229 N N . VAL A 1 155 ? 1.739 5.517 -8.823 1.00 82.25 155 VAL A N 1
ATOM 1230 C CA . VAL A 1 155 ? 1.988 5.754 -10.246 1.00 82.25 155 VAL A CA 1
ATOM 1231 C C . VAL A 1 155 ? 2.960 6.916 -10.445 1.00 82.25 155 VAL A C 1
ATOM 1233 O O . VAL A 1 155 ? 3.107 7.802 -9.602 1.00 82.25 155 VAL A O 1
ATOM 1236 N N . GLY A 1 156 ? 3.608 6.940 -11.609 1.00 80.19 156 GLY A N 1
ATOM 1237 C CA . GLY A 1 156 ? 4.400 8.089 -12.035 1.00 80.19 156 GLY A CA 1
ATOM 1238 C C . GLY A 1 156 ? 3.564 9.368 -12.181 1.00 80.19 156 GLY A C 1
ATOM 1239 O O . GLY A 1 156 ? 2.337 9.351 -12.309 1.00 80.19 156 GLY A O 1
ATOM 1240 N N . LYS A 1 157 ? 4.248 10.508 -12.203 1.00 82.25 157 LYS A N 1
ATOM 1241 C CA . LYS A 1 157 ? 3.653 11.829 -12.376 1.00 82.25 157 LYS A CA 1
ATOM 1242 C C . LYS A 1 157 ? 3.625 12.207 -13.855 1.00 82.25 157 LYS A C 1
ATOM 1244 O O . LYS A 1 157 ? 4.639 12.172 -14.548 1.00 82.25 157 LYS A O 1
ATOM 1249 N N . LEU A 1 158 ? 2.461 12.643 -14.332 1.00 82.12 158 LEU A N 1
ATOM 1250 C CA . LEU A 1 158 ? 2.328 13.262 -15.647 1.00 82.12 158 LEU A CA 1
ATOM 1251 C C . LEU A 1 158 ? 2.436 14.782 -15.503 1.00 82.12 158 LEU A C 1
ATOM 1253 O O . LEU A 1 158 ? 1.638 15.409 -14.807 1.00 82.12 158 LEU A O 1
ATOM 1257 N N . LEU A 1 159 ? 3.418 15.374 -16.170 1.00 78.31 159 LEU A N 1
ATOM 1258 C CA . LEU A 1 159 ? 3.638 16.811 -16.219 1.00 78.31 159 LEU A CA 1
ATOM 1259 C C . LEU A 1 159 ? 3.102 17.372 -17.536 1.00 78.31 159 LEU A C 1
ATOM 1261 O O . LEU A 1 159 ? 3.346 16.835 -18.621 1.00 78.31 159 LEU A O 1
ATOM 1265 N N . HIS A 1 160 ? 2.366 18.473 -17.427 1.00 74.75 160 HIS A N 1
ATOM 1266 C CA . HIS A 1 160 ? 1.896 19.241 -18.567 1.00 74.75 160 HIS A CA 1
ATOM 1267 C C . HIS A 1 160 ? 2.757 20.489 -18.717 1.00 74.75 160 HIS A C 1
ATOM 1269 O O . HIS A 1 160 ? 2.804 21.311 -17.804 1.00 74.75 160 HIS A O 1
ATOM 1275 N N . SER A 1 161 ? 3.443 20.633 -19.848 1.00 65.75 161 SER A N 1
ATOM 1276 C CA . SER A 1 161 ? 4.216 21.838 -20.134 1.00 65.75 161 SER A CA 1
ATOM 1277 C C . SER A 1 161 ? 3.436 22.730 -21.093 1.00 65.75 161 SER A C 1
ATOM 1279 O O . SER A 1 161 ? 3.273 22.404 -22.269 1.00 65.75 161 SER A O 1
ATOM 1281 N N . GLU A 1 162 ? 2.986 23.886 -20.606 1.00 60.16 162 GLU A N 1
ATOM 1282 C CA . GLU A 1 162 ? 2.382 24.944 -21.425 1.00 60.16 162 GLU A CA 1
ATOM 1283 C C . GLU A 1 162 ? 3.456 25.760 -22.159 1.00 60.16 162 GLU A C 1
ATOM 1285 O O . GLU A 1 162 ? 3.562 26.974 -22.002 1.00 60.16 162 GLU A O 1
ATOM 1290 N N . THR A 1 163 ? 4.287 25.114 -22.975 1.00 55.78 163 THR A N 1
ATOM 1291 C CA . THR A 1 163 ? 5.248 25.857 -23.797 1.00 55.78 163 THR A CA 1
ATOM 1292 C C . THR A 1 163 ? 5.358 25.246 -25.176 1.00 55.78 163 THR A C 1
ATOM 1294 O O . THR A 1 163 ? 6.205 24.395 -25.398 1.00 55.78 163 THR A O 1
ATOM 1297 N N . LEU A 1 164 ? 4.546 25.744 -26.112 1.00 47.81 164 LEU A N 1
ATOM 1298 C CA . LEU A 1 164 ? 4.932 25.904 -27.517 1.00 47.81 164 LEU A CA 1
ATOM 1299 C C . LEU A 1 164 ? 4.222 27.139 -28.096 1.00 47.81 164 LEU A C 1
ATOM 1301 O O . LEU A 1 164 ? 3.176 27.041 -28.734 1.00 47.81 164 LEU A O 1
ATOM 1305 N N . LYS A 1 165 ? 4.827 28.324 -27.941 1.00 49.66 165 LYS A N 1
ATOM 1306 C CA . LYS A 1 165 ? 4.699 29.355 -28.981 1.00 49.66 165 LYS A CA 1
ATOM 1307 C C . LYS A 1 165 ? 5.600 28.922 -30.135 1.00 49.66 165 LYS A C 1
ATOM 1309 O O . LYS A 1 165 ? 6.729 29.387 -30.235 1.00 49.66 165 LYS A O 1
ATOM 1314 N N . ILE A 1 166 ? 5.127 28.003 -30.9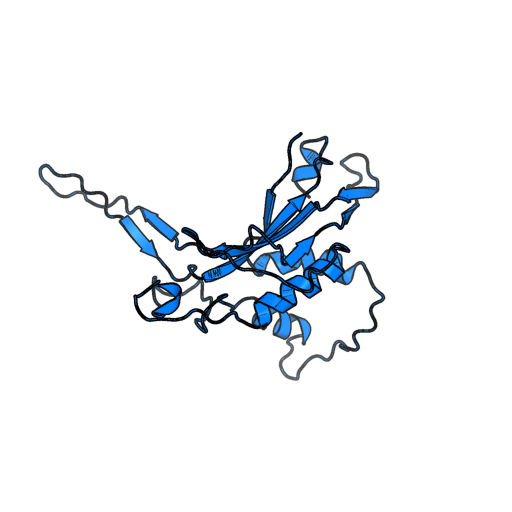73 1.00 53.31 166 ILE A N 1
ATOM 1315 C CA . ILE A 1 166 ? 5.736 27.786 -32.284 1.00 53.31 166 ILE A CA 1
ATOM 1316 C C . ILE A 1 166 ? 4.750 28.272 -33.333 1.00 53.31 166 ILE A C 1
ATOM 1318 O O . ILE A 1 166 ? 3.583 27.885 -33.391 1.00 53.31 166 ILE A O 1
ATOM 1322 N N . THR A 1 167 ? 5.257 29.217 -34.105 1.00 55.97 167 THR A N 1
ATOM 1323 C CA . THR A 1 167 ? 4.685 29.786 -35.308 1.00 55.97 167 THR A CA 1
ATOM 1324 C C . THR A 1 167 ? 4.139 28.687 -36.229 1.00 55.97 167 THR A C 1
ATOM 1326 O O . THR A 1 167 ? 4.808 27.707 -36.528 1.00 55.97 167 THR A O 1
ATOM 1329 N N . HIS A 1 168 ? 2.905 28.887 -36.696 1.00 49.53 168 HIS A N 1
ATOM 1330 C CA . HIS A 1 168 ? 2.202 28.096 -37.714 1.00 49.53 168 HIS A CA 1
ATOM 1331 C C . HIS A 1 168 ? 1.762 26.654 -37.343 1.00 49.53 168 HIS A C 1
ATOM 1333 O O . HIS A 1 168 ? 2.425 25.658 -37.594 1.00 49.53 168 HIS A O 1
ATOM 1339 N N . ARG A 1 169 ? 0.486 26.571 -36.934 1.00 48.75 169 ARG A N 1
ATOM 1340 C CA . ARG A 1 169 ? -0.512 25.542 -37.312 1.00 48.75 169 ARG A CA 1
ATOM 1341 C C . ARG A 1 169 ? -0.530 24.130 -36.707 1.00 48.75 169 ARG A C 1
ATOM 1343 O O . ARG A 1 169 ? -1.410 23.391 -37.125 1.00 48.75 169 ARG A O 1
ATOM 1350 N N . HIS A 1 170 ? 0.240 23.762 -35.686 1.00 48.69 170 HIS A N 1
ATOM 1351 C CA . HIS A 1 170 ? -0.045 22.534 -34.912 1.00 48.69 170 HIS A CA 1
ATOM 1352 C C . HIS A 1 170 ? 0.289 22.734 -33.423 1.00 48.69 170 HIS A C 1
ATOM 1354 O O . HIS A 1 170 ? 1.453 22.763 -33.036 1.00 48.69 170 HIS A O 1
ATOM 1360 N N . MET A 1 171 ? -0.733 22.885 -32.571 1.00 47.44 171 MET A N 1
ATOM 1361 C CA . MET A 1 171 ? -0.558 22.975 -31.115 1.00 47.44 171 MET A CA 1
ATOM 1362 C C . MET A 1 171 ? -0.381 21.564 -30.542 1.00 47.44 171 MET A C 1
ATOM 1364 O O . MET A 1 171 ? -1.355 20.896 -30.209 1.00 47.44 171 MET A O 1
ATOM 1368 N N . SER A 1 172 ? 0.862 21.085 -30.469 1.00 51.84 172 SER A N 1
ATOM 1369 C CA . SER A 1 172 ? 1.192 19.844 -29.763 1.00 51.84 172 SER A CA 1
ATOM 1370 C C . SER A 1 172 ? 1.560 20.177 -28.322 1.00 51.84 172 SER A C 1
ATOM 1372 O O . SER A 1 172 ? 2.636 20.702 -28.057 1.00 51.84 172 SER A O 1
ATOM 1374 N N . LEU A 1 173 ? 0.670 19.886 -27.378 1.00 58.84 173 LEU A N 1
ATOM 1375 C CA . LEU A 1 173 ? 0.992 19.971 -25.957 1.00 58.84 173 LEU A CA 1
ATOM 1376 C C . LEU A 1 173 ? 2.068 18.922 -25.641 1.00 58.84 173 LEU A C 1
ATOM 1378 O O . LEU A 1 173 ? 1.820 17.725 -25.796 1.00 58.84 173 LEU A O 1
ATOM 1382 N N . LEU A 1 174 ? 3.260 19.347 -25.219 1.00 64.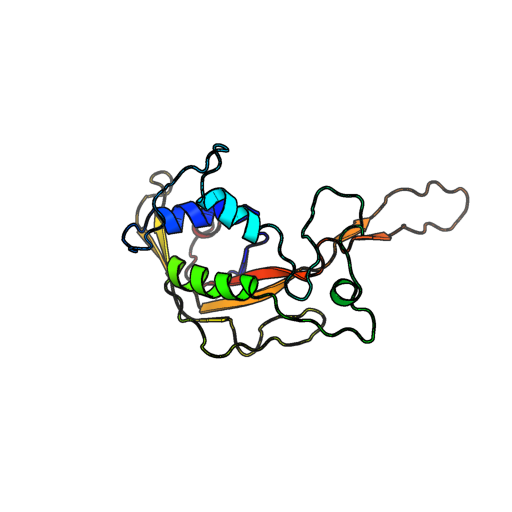06 174 LEU A N 1
ATOM 1383 C CA . LEU A 1 174 ? 4.286 18.417 -24.754 1.00 64.06 174 LEU A CA 1
ATOM 1384 C C . LEU A 1 174 ? 3.873 17.891 -23.373 1.00 64.06 174 LEU A C 1
ATOM 1386 O O . LEU A 1 174 ? 3.699 18.656 -22.422 1.00 64.06 174 LEU A O 1
ATOM 1390 N N . LYS A 1 175 ? 3.675 16.574 -23.277 1.00 72.56 175 LYS A N 1
ATOM 1391 C CA . LYS A 1 175 ? 3.475 15.863 -22.011 1.00 72.56 175 LYS A CA 1
ATOM 1392 C C . LYS A 1 175 ? 4.792 15.206 -21.622 1.00 72.56 175 LYS A C 1
ATOM 1394 O O . LYS A 1 175 ? 5.362 14.474 -22.427 1.00 72.56 175 LYS A O 1
ATOM 1399 N N . GLN A 1 176 ? 5.252 15.454 -20.403 1.00 80.81 176 GLN A N 1
ATOM 1400 C CA . GLN A 1 176 ? 6.439 14.815 -19.843 1.00 80.81 176 GLN A CA 1
ATOM 1401 C C . GLN A 1 176 ? 6.007 13.819 -18.765 1.00 80.81 176 GLN A C 1
ATOM 1403 O O . GLN A 1 176 ? 5.100 14.098 -17.984 1.00 80.81 176 GLN A O 1
ATOM 1408 N N . VAL A 1 177 ? 6.629 12.643 -18.746 1.00 85.25 177 VAL A N 1
ATOM 1409 C CA . VAL A 1 177 ? 6.363 11.592 -17.757 1.00 85.25 177 VAL A CA 1
ATOM 1410 C C . VAL A 1 177 ? 7.557 11.507 -16.816 1.00 85.25 177 VAL A C 1
ATOM 1412 O O . VAL A 1 177 ? 8.699 11.445 -17.273 1.00 85.25 177 VAL A O 1
ATOM 1415 N N . ASP A 1 178 ? 7.278 11.516 -15.520 1.00 85.25 178 ASP A N 1
ATOM 1416 C CA . ASP A 1 178 ? 8.249 11.355 -14.445 1.00 85.25 178 ASP A CA 1
ATOM 1417 C C . ASP A 1 178 ? 7.893 10.103 -13.632 1.00 85.25 178 ASP A C 1
ATOM 1419 O O . ASP A 1 178 ? 6.797 9.996 -13.078 1.00 85.25 178 ASP A O 1
ATOM 1423 N N . LEU A 1 179 ? 8.797 9.128 -13.617 1.00 86.25 179 LEU A N 1
ATOM 1424 C CA . LEU A 1 179 ? 8.610 7.813 -13.013 1.00 86.25 179 LEU A CA 1
ATOM 1425 C C . LEU A 1 179 ? 9.360 7.649 -11.685 1.00 86.25 179 LEU A C 1
ATOM 1427 O O . LEU A 1 179 ? 9.332 6.554 -11.137 1.00 86.25 179 LEU A O 1
ATOM 1431 N N . ASP A 1 180 ? 9.972 8.694 -11.118 1.00 82.81 180 ASP A N 1
ATOM 1432 C CA . ASP A 1 180 ? 10.720 8.565 -9.851 1.00 82.81 180 ASP A CA 1
ATOM 1433 C C . ASP A 1 180 ? 9.826 8.127 -8.667 1.00 82.81 180 ASP A C 1
ATOM 1435 O O . ASP A 1 180 ? 10.304 7.537 -7.700 1.00 82.81 180 ASP A O 1
ATOM 1439 N N . ARG A 1 181 ? 8.506 8.362 -8.759 1.00 80.19 181 ARG A N 1
ATOM 1440 C CA . ARG A 1 181 ? 7.497 7.869 -7.799 1.00 80.19 181 ARG A CA 1
ATOM 1441 C C . ARG A 1 181 ? 6.872 6.525 -8.164 1.00 80.19 181 ARG A C 1
ATOM 1443 O O . ARG A 1 181 ? 6.188 5.944 -7.323 1.00 80.19 181 ARG A O 1
ATOM 1450 N N . ALA A 1 182 ? 7.056 6.049 -9.394 1.00 85.06 182 ALA A N 1
ATOM 1451 C CA . ALA A 1 182 ? 6.498 4.768 -9.801 1.00 85.06 182 ALA A CA 1
ATOM 1452 C C . ALA A 1 182 ? 7.128 3.673 -8.936 1.00 85.06 182 ALA A C 1
ATOM 1454 O O . ALA A 1 182 ? 8.355 3.579 -8.845 1.00 85.06 182 ALA A O 1
ATOM 1455 N N . GLY A 1 183 ? 6.304 2.889 -8.249 1.00 84.12 183 GLY A N 1
ATOM 1456 C CA . GLY A 1 183 ? 6.816 1.887 -7.320 1.00 84.12 183 GLY A CA 1
ATOM 1457 C C . GLY A 1 183 ? 6.685 2.236 -5.844 1.00 84.12 183 GLY A C 1
ATOM 1458 O O . GLY A 1 183 ? 6.843 1.338 -5.016 1.00 84.12 183 GLY A O 1
ATOM 1459 N N . VAL A 1 184 ? 6.427 3.493 -5.469 1.00 86.69 184 VAL A N 1
ATOM 1460 C CA . VAL A 1 184 ? 6.346 3.872 -4.047 1.00 86.69 184 VAL A CA 1
ATOM 1461 C C . VAL A 1 184 ? 5.202 3.096 -3.377 1.00 86.69 184 VAL A C 1
ATOM 1463 O O . VAL A 1 184 ? 4.083 3.116 -3.884 1.00 86.69 184 VAL A O 1
ATOM 1466 N N . PRO A 1 185 ? 5.431 2.397 -2.250 1.00 85.06 185 PRO A N 1
ATOM 1467 C CA . PRO A 1 185 ? 4.368 1.674 -1.569 1.00 85.06 185 PRO A CA 1
ATOM 1468 C C . PRO A 1 185 ? 3.366 2.655 -0.959 1.00 85.06 185 PRO A C 1
ATOM 1470 O O . PRO A 1 185 ? 3.728 3.542 -0.184 1.00 85.06 185 PRO A O 1
ATOM 1473 N N . LEU A 1 186 ? 2.093 2.452 -1.267 1.00 85.12 186 LEU A N 1
ATOM 1474 C CA . LEU A 1 186 ? 0.966 3.161 -0.688 1.00 85.12 186 LEU A CA 1
ATOM 1475 C C . LEU A 1 186 ? 0.148 2.203 0.170 1.00 85.12 186 LEU A C 1
ATOM 1477 O O . LEU A 1 186 ? -0.038 1.032 -0.168 1.00 85.12 186 LEU A O 1
ATOM 1481 N N . LEU A 1 187 ? -0.348 2.720 1.290 1.00 85.56 187 LEU A N 1
ATOM 1482 C CA . LEU A 1 187 ? -1.248 2.005 2.181 1.00 85.56 187 LEU A CA 1
ATOM 1483 C C . LEU A 1 187 ? -2.618 2.671 2.111 1.00 85.56 187 LEU A C 1
ATOM 1485 O O . LEU A 1 187 ? -2.798 3.810 2.552 1.00 85.56 187 LEU A O 1
ATOM 1489 N N . GLU A 1 188 ? -3.578 1.954 1.546 1.00 86.31 188 GLU A N 1
ATOM 1490 C CA . GLU A 1 188 ? -4.957 2.401 1.448 1.00 86.31 188 GLU A CA 1
ATOM 1491 C C . GLU A 1 188 ? -5.771 1.779 2.581 1.00 86.31 188 GLU A C 1
ATOM 1493 O O . GLU A 1 188 ? -5.822 0.557 2.737 1.00 86.31 188 GLU A O 1
ATOM 1498 N N . ILE A 1 189 ? -6.391 2.636 3.395 1.00 86.81 189 ILE A N 1
ATOM 1499 C CA . ILE A 1 189 ? -7.225 2.241 4.528 1.00 86.81 189 ILE A CA 1
ATOM 1500 C C . ILE A 1 189 ? -8.677 2.551 4.188 1.00 86.81 189 ILE A C 1
ATOM 1502 O O . ILE A 1 189 ? -9.045 3.681 3.859 1.00 86.81 189 ILE A O 1
ATOM 1506 N N . VAL A 1 190 ? -9.507 1.523 4.304 1.00 89.12 190 VAL A N 1
ATOM 1507 C CA . VAL A 1 190 ? -10.944 1.578 4.074 1.00 89.12 190 VAL A CA 1
ATOM 1508 C C . VAL A 1 190 ? -11.639 1.618 5.429 1.00 89.12 190 VAL A C 1
ATOM 1510 O O . VAL A 1 190 ? -11.558 0.651 6.191 1.00 89.12 190 VAL A O 1
ATOM 1513 N N . SER A 1 191 ? -12.307 2.729 5.741 1.00 86.88 191 SER A N 1
ATOM 1514 C CA . SER A 1 191 ? -13.061 2.863 6.989 1.00 86.88 191 SER A CA 1
ATOM 1515 C C . SER A 1 191 ? -14.472 2.291 6.865 1.00 86.88 191 SER A C 1
ATOM 1517 O O . SER A 1 191 ? -15.084 2.339 5.796 1.00 86.88 191 SER A O 1
ATOM 1519 N N . GLU A 1 192 ? -15.040 1.871 7.990 1.00 88.75 192 GLU A N 1
ATOM 1520 C CA . GLU A 1 192 ? -16.486 1.700 8.105 1.00 88.75 192 GLU A CA 1
ATOM 1521 C C . GLU A 1 192 ? -17.193 3.050 7.853 1.00 88.75 192 GLU A C 1
ATOM 1523 O O . GLU A 1 192 ? -16.582 4.119 8.020 1.00 88.75 192 GLU A O 1
ATOM 1528 N N . PRO A 1 193 ? -18.475 3.058 7.440 1.00 84.19 193 PRO A N 1
ATOM 1529 C CA . PRO A 1 193 ? -19.238 4.281 7.193 1.00 84.19 193 PRO A CA 1
ATOM 1530 C C . PRO A 1 193 ? -19.682 4.964 8.507 1.00 84.19 193 PRO A C 1
ATOM 1532 O O . PRO A 1 193 ? -20.838 5.363 8.653 1.00 84.19 193 PRO A O 1
ATOM 1535 N N . ASP A 1 194 ? -18.759 5.108 9.459 1.00 78.62 194 ASP A N 1
ATOM 1536 C CA . ASP A 1 194 ? -18.977 5.672 10.797 1.00 78.62 194 ASP A CA 1
ATOM 1537 C C . ASP A 1 194 ? -18.917 7.207 10.820 1.00 78.62 194 ASP A C 1
ATOM 1539 O O . ASP A 1 194 ? -19.312 7.841 11.800 1.00 78.62 194 ASP A O 1
ATOM 1543 N N . LEU A 1 195 ? -18.446 7.819 9.731 1.00 75.38 195 LEU A N 1
ATOM 1544 C CA . LEU A 1 195 ? -18.361 9.268 9.573 1.00 75.38 195 LEU A CA 1
ATOM 1545 C C . LEU A 1 195 ? -19.767 9.856 9.402 1.00 75.38 195 LEU A C 1
ATOM 1547 O O . LEU A 1 195 ? -20.454 9.585 8.414 1.00 75.38 195 LEU A O 1
ATOM 1551 N N . ARG A 1 196 ? -20.198 10.683 10.360 1.00 70.31 196 ARG A N 1
ATOM 1552 C CA . ARG A 1 196 ? -21.558 11.258 10.389 1.00 70.31 196 ARG A CA 1
ATOM 1553 C C . ARG A 1 196 ? -21.588 12.750 10.093 1.00 70.31 196 ARG A C 1
ATOM 1555 O O . ARG A 1 196 ? -22.649 13.293 9.804 1.00 70.31 196 ARG A O 1
ATOM 1562 N N . SER A 1 197 ? -20.441 13.414 10.157 1.00 66.31 197 SER A N 1
ATOM 1563 C CA . SER A 1 197 ? -20.307 14.846 9.920 1.00 66.31 197 SER A CA 1
ATOM 1564 C C . SER A 1 197 ? -19.046 15.155 9.114 1.00 66.31 197 SER A C 1
ATOM 1566 O O . SER A 1 197 ? -18.082 14.393 9.137 1.00 66.31 197 SER A O 1
ATOM 1568 N N . GLY A 1 198 ? -19.027 16.292 8.408 1.00 62.41 198 GLY A N 1
ATOM 1569 C CA . GLY A 1 198 ? -17.829 16.746 7.687 1.00 62.41 198 GLY A CA 1
ATOM 1570 C C . GLY A 1 198 ? -16.614 16.949 8.602 1.00 62.41 198 GLY A C 1
ATOM 1571 O O . GLY A 1 198 ? -15.485 16.813 8.149 1.00 62.41 198 GLY A O 1
ATOM 1572 N N . MET A 1 199 ? -16.856 17.188 9.892 1.00 61.22 199 MET A N 1
ATOM 1573 C CA . MET A 1 199 ? -15.835 17.314 10.931 1.00 61.22 199 MET A CA 1
ATOM 1574 C C . MET A 1 199 ? -15.048 16.026 11.162 1.00 61.22 199 MET A C 1
ATOM 1576 O O . MET A 1 199 ? -13.843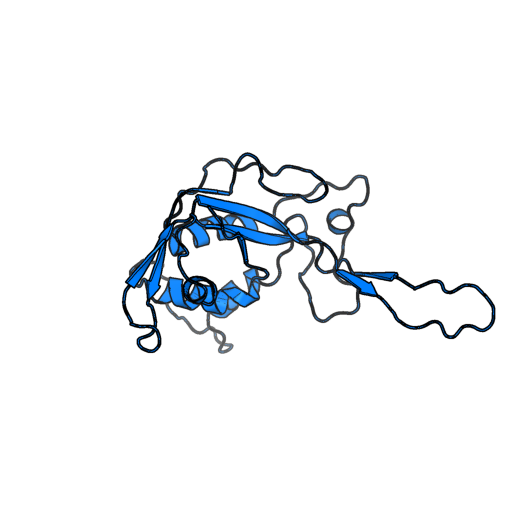 16.069 11.387 1.00 61.22 199 MET A O 1
ATOM 1580 N N . ASP A 1 200 ? -15.722 14.878 11.069 1.00 56.22 200 ASP A N 1
ATOM 1581 C CA . ASP A 1 200 ? -15.085 13.579 11.271 1.00 56.22 200 ASP A CA 1
ATOM 1582 C C . ASP A 1 200 ? -14.072 13.262 10.139 1.00 56.22 200 ASP A C 1
ATOM 1584 O O . ASP A 1 200 ? -13.273 12.346 10.270 1.00 56.22 200 ASP A O 1
ATOM 1588 N N . ARG A 1 201 ? -14.088 14.006 9.015 1.00 55.44 201 ARG A N 1
ATOM 1589 C CA . ARG A 1 201 ? -13.179 13.802 7.866 1.00 55.44 201 ARG A CA 1
ATOM 1590 C C . ARG A 1 201 ? -11.848 14.551 7.956 1.00 55.44 201 ARG A C 1
ATOM 1592 O O . ARG A 1 201 ? -10.948 14.228 7.189 1.00 55.44 201 ARG A O 1
ATOM 1599 N N . SER A 1 202 ? -11.742 15.582 8.795 1.00 53.66 202 SER A N 1
ATOM 1600 C CA . SER A 1 202 ? -10.595 16.510 8.805 1.00 53.66 202 SER A CA 1
ATOM 1601 C C . SER A 1 202 ? -9.516 16.190 9.845 1.00 53.66 202 SER A C 1
ATOM 1603 O O . SER A 1 202 ? -8.543 16.936 9.938 1.00 53.66 202 SER A O 1
ATOM 1605 N N . SER A 1 203 ? -9.721 15.149 10.655 1.00 43.34 203 SER A N 1
ATOM 1606 C CA . SER A 1 203 ? -8.848 14.752 11.770 1.00 43.34 203 SER A CA 1
ATOM 1607 C C . SER A 1 203 ? -7.849 13.670 11.400 1.00 43.34 203 SER A C 1
ATOM 1609 O O . SER A 1 203 ? -8.297 12.697 10.753 1.00 43.34 203 SER A O 1
#

Organism: Brassica carinata (NCBI:txid52824)

InterPro domains:
  IPR006075 Aspartyl/Glutamyl-tRNA(Gln) amidotransferase, subunit B/E, catalytic [PF02934] (55-198)
  IPR014746 Glutamine synthetase/guanido kinase, catalytic domain [SSF55931] (55-197)
  IPR017958 Glutamyl-tRNA(Gln) amidotransferase, subunit B, conserved site [PS01234] (179-193)
  IPR017959 Aspartyl/glutamyl-tRNA(Asn/Gln) amidotransferase, subunit B /E [PTHR11659] (55-199)

Mean predicted aligned error: 12.41 Å